Protein AF-A0A920IQV1-F1 (afdb_monomer_lite)

pLDDT: mean 83.11, std 15.48, range [30.44, 98.5]

Foldseek 3Di:
DAEAQEPDPQSVVQCPDPVSQQVSLVLAPQSHGHYPVQVVVVVVCCVDVVVVPPDPDDDYHYNCNVVVVVPVDDQPVVDPPSDPDDDDDDDCPDPVVDDDPDDWPEEFEAQAPVSVVVQVVCVVVVTGYHYDYPDPGNPVVVVALVADAAFADAPLCVVLVADGHLVRQLVVVCVVCPVVDDSVVSSVCSVCRRVVVVVVVVVPDDEHSDEDPDDHRHDDPDYYHDPRPDD

Secondary structure (DSSP, 8-state):
-EE-SB--HHHHHH--SHHHHHHHHHTSTTSSPBPHHHHHHHHHHHTSGGGTT--S---EESTTHHHHTTTTS---TT-TT-SPP-PPPP--S-GGGS--S---SEEEE--SHHHHHHHHHHHHTT--EEEE-SSSS-TTGGGS-------SS-HHHHHTT----HHHHHHHHHHHHTTSS-HHHHHHHHHHHHHHHHHHHHTT----S---SS--SSPPTT---------

Structure (mmCIF, N/CA/C/O backbone):
data_AF-A0A920IQV1-F1
#
_entry.id   AF-A0A920IQV1-F1
#
loop_
_atom_site.group_PDB
_atom_site.id
_atom_site.type_symbol
_atom_site.label_atom_id
_atom_site.label_alt_id
_atom_site.label_comp_id
_atom_site.label_asym_id
_atom_site.label_entity_id
_atom_site.label_seq_id
_atom_site.pdbx_PDB_ins_code
_atom_site.Cartn_x
_atom_site.Cartn_y
_atom_site.Cartn_z
_atom_site.occupancy
_atom_site.B_iso_or_equiv
_atom_site.auth_seq_id
_atom_site.auth_comp_id
_atom_site.auth_asym_id
_atom_site.auth_atom_id
_atom_site.pdbx_PDB_model_num
ATOM 1 N N . MET A 1 1 ? 13.911 7.473 4.306 1.00 83.12 1 MET A N 1
ATOM 2 C CA . MET A 1 1 ? 14.462 6.839 5.529 1.00 83.12 1 MET A CA 1
ATOM 3 C C . MET A 1 1 ? 13.469 5.815 6.030 1.00 83.12 1 MET A C 1
ATOM 5 O O . MET A 1 1 ? 12.294 6.149 6.126 1.00 83.12 1 MET A O 1
ATOM 9 N N . ILE A 1 2 ? 13.922 4.605 6.342 1.00 86.50 2 ILE A N 1
ATOM 10 C CA . ILE A 1 2 ? 13.068 3.466 6.688 1.00 86.50 2 ILE A CA 1
ATOM 11 C C . ILE A 1 2 ? 13.627 2.841 7.977 1.00 86.50 2 ILE A C 1
ATOM 13 O O . ILE A 1 2 ? 14.560 2.035 7.918 1.00 86.50 2 ILE A O 1
ATOM 17 N N . PRO A 1 3 ? 13.150 3.278 9.156 1.00 89.19 3 PRO A N 1
ATOM 18 C CA . PRO A 1 3 ? 13.591 2.719 10.426 1.00 89.19 3 PRO A CA 1
ATOM 19 C C . PRO A 1 3 ? 12.971 1.337 10.673 1.00 89.19 3 PRO A C 1
ATOM 21 O O . PRO A 1 3 ? 11.825 1.083 10.307 1.00 89.19 3 PRO A O 1
ATOM 24 N N . GLY A 1 4 ? 13.729 0.458 11.330 1.00 89.56 4 GLY A N 1
ATOM 25 C CA . GLY A 1 4 ? 13.245 -0.834 11.822 1.00 89.56 4 GLY A CA 1
ATOM 26 C C . GLY A 1 4 ? 12.601 -0.742 13.206 1.00 89.56 4 GLY A C 1
ATOM 27 O O . GLY A 1 4 ? 11.972 0.251 13.563 1.00 89.56 4 GLY A O 1
ATOM 28 N N . ALA A 1 5 ? 12.787 -1.781 14.024 1.00 90.81 5 ALA A N 1
ATOM 29 C CA . ALA A 1 5 ? 12.359 -1.754 15.420 1.00 90.81 5 ALA A CA 1
ATOM 30 C C . ALA A 1 5 ? 13.227 -0.772 16.230 1.00 90.81 5 ALA A C 1
ATOM 32 O O . ALA A 1 5 ? 14.407 -1.037 16.476 1.00 90.81 5 ALA A O 1
ATOM 33 N N . ILE A 1 6 ? 12.630 0.351 16.644 1.00 93.81 6 ILE A N 1
ATOM 34 C CA . ILE A 1 6 ? 13.280 1.417 17.419 1.00 93.81 6 ILE A CA 1
ATOM 35 C C . ILE A 1 6 ? 12.604 1.573 18.782 1.00 93.81 6 ILE A C 1
ATOM 37 O O . ILE A 1 6 ? 11.377 1.615 18.876 1.00 93.81 6 ILE A O 1
ATOM 41 N N . GLU A 1 7 ? 13.414 1.720 19.829 1.00 90.62 7 GLU A N 1
ATOM 42 C CA . GLU A 1 7 ? 13.005 1.925 21.218 1.00 90.62 7 GLU A CA 1
ATOM 43 C C . GLU A 1 7 ? 12.318 3.288 21.391 1.00 90.62 7 GLU A C 1
ATOM 45 O O . GLU A 1 7 ? 12.924 4.300 21.734 1.00 90.62 7 GLU A O 1
ATOM 50 N N . THR A 1 8 ? 11.024 3.315 21.107 1.00 86.75 8 THR A N 1
ATOM 51 C CA . THR A 1 8 ? 10.142 4.468 21.296 1.00 86.75 8 THR A CA 1
ATOM 52 C C . THR A 1 8 ? 9.092 4.140 22.354 1.00 86.75 8 THR A C 1
ATOM 54 O O . THR A 1 8 ? 8.790 2.962 22.551 1.00 86.75 8 THR A O 1
ATOM 57 N N . PRO A 1 9 ? 8.464 5.140 23.000 1.00 82.06 9 PRO A N 1
ATOM 58 C CA . PRO A 1 9 ? 7.371 4.883 23.939 1.00 82.06 9 PRO A CA 1
ATOM 59 C C . PRO A 1 9 ? 6.264 3.999 23.342 1.00 82.06 9 PRO A C 1
ATOM 61 O O . PRO A 1 9 ? 5.782 3.085 24.004 1.00 82.06 9 PRO A O 1
ATOM 64 N N . SER A 1 10 ? 5.922 4.213 22.067 1.00 75.12 10 SER A N 1
ATOM 65 C CA . SER A 1 10 ? 4.940 3.403 21.338 1.00 75.12 10 SER A CA 1
ATOM 66 C C . SER A 1 10 ? 5.409 1.967 21.099 1.00 75.12 10 SER A C 1
ATOM 68 O O . SER A 1 10 ? 4.616 1.040 21.230 1.00 75.12 10 SER A O 1
ATOM 70 N N . PHE A 1 11 ? 6.688 1.766 20.769 1.00 80.88 11 PHE A N 1
ATOM 71 C CA . PHE A 1 11 ? 7.264 0.427 20.628 1.00 80.88 11 PHE A CA 1
ATOM 72 C C . PHE A 1 11 ? 7.245 -0.322 21.963 1.00 80.88 11 PHE A C 1
ATOM 74 O O . PHE A 1 11 ? 6.803 -1.465 22.012 1.00 80.88 11 PHE A O 1
ATOM 81 N N . SER A 1 12 ? 7.640 0.331 23.056 1.00 78.44 12 SER A N 1
ATOM 82 C CA . SER A 1 12 ? 7.608 -0.274 24.390 1.00 78.44 12 SER A CA 1
ATOM 83 C C . SER A 1 12 ? 6.184 -0.604 24.840 1.00 78.44 12 SER A C 1
ATOM 85 O O . SER A 1 12 ? 5.961 -1.659 25.418 1.00 78.44 12 SER A O 1
ATOM 87 N N . ALA A 1 13 ? 5.205 0.253 24.532 1.00 74.06 13 ALA A N 1
ATOM 88 C CA . ALA A 1 13 ? 3.795 -0.026 24.809 1.00 74.06 13 ALA A CA 1
ATOM 89 C C . ALA A 1 13 ? 3.247 -1.208 23.985 1.00 74.06 13 ALA A C 1
ATOM 91 O O . ALA A 1 13 ? 2.354 -1.918 24.440 1.00 74.06 13 ALA A O 1
ATOM 92 N N . ALA A 1 14 ? 3.779 -1.418 22.780 1.00 72.31 14 ALA A N 1
ATOM 93 C CA . ALA A 1 14 ? 3.412 -2.523 21.903 1.00 72.31 14 ALA A CA 1
ATOM 94 C C . ALA A 1 14 ? 4.081 -3.858 22.263 1.00 72.31 14 ALA A C 1
ATOM 96 O O . ALA A 1 14 ? 3.507 -4.921 22.028 1.00 72.31 14 ALA A O 1
ATOM 97 N N . MET A 1 15 ? 5.292 -3.823 22.815 1.00 76.56 15 MET A N 1
ATOM 98 C CA . MET A 1 15 ? 6.009 -5.008 23.280 1.00 76.56 15 MET A CA 1
ATOM 99 C C . MET A 1 15 ? 5.537 -5.364 24.692 1.00 76.56 15 MET A C 1
ATOM 101 O O . MET A 1 15 ? 6.194 -5.063 25.683 1.00 76.56 15 MET A O 1
ATOM 105 N N . MET A 1 16 ? 4.358 -5.986 24.775 1.00 66.00 16 MET A N 1
ATOM 106 C CA . MET A 1 16 ? 3.655 -6.237 26.041 1.00 66.00 16 MET A CA 1
ATOM 107 C C . MET A 1 16 ? 4.333 -7.276 26.948 1.00 66.00 16 MET A C 1
ATOM 109 O O . MET A 1 16 ? 3.990 -7.366 28.126 1.00 66.00 16 MET A O 1
ATOM 113 N N . THR A 1 17 ? 5.269 -8.069 26.416 1.00 79.31 17 THR A N 1
ATOM 114 C CA . THR A 1 17 ? 6.007 -9.089 27.170 1.00 79.31 17 THR A CA 1
ATOM 115 C C . THR A 1 17 ? 7.493 -9.084 26.818 1.00 79.31 17 THR A C 1
ATOM 117 O O . THR A 1 17 ? 7.884 -8.795 25.683 1.00 79.31 17 THR A O 1
ATOM 120 N N . ASP A 1 18 ? 8.323 -9.483 27.784 1.00 82.62 18 ASP A N 1
ATOM 121 C CA . ASP A 1 18 ? 9.762 -9.680 27.570 1.00 82.62 18 ASP A CA 1
ATOM 122 C C . ASP A 1 18 ? 10.037 -10.726 26.477 1.00 82.62 18 ASP A C 1
ATOM 124 O O . ASP A 1 18 ? 10.994 -10.606 25.718 1.00 82.62 18 ASP A O 1
ATOM 128 N N . GLU A 1 19 ? 9.159 -11.722 26.332 1.00 84.25 19 GLU A N 1
ATOM 129 C CA . GLU A 1 19 ? 9.254 -12.744 25.287 1.00 84.25 19 GLU A CA 1
ATOM 130 C C . GLU A 1 19 ? 9.081 -12.157 23.876 1.00 84.25 19 GLU A C 1
ATOM 132 O O . GLU A 1 19 ? 9.862 -12.472 22.977 1.00 84.25 19 GLU A O 1
ATOM 137 N N . MET A 1 20 ? 8.108 -11.261 23.670 1.00 76.69 20 MET A N 1
ATOM 138 C CA . MET A 1 20 ? 7.919 -10.571 22.385 1.00 76.69 20 MET A CA 1
ATOM 139 C C . MET A 1 20 ? 9.115 -9.678 22.047 1.00 76.69 20 MET A C 1
ATOM 141 O O . MET A 1 20 ? 9.548 -9.610 20.890 1.00 76.69 20 MET A O 1
ATOM 145 N N . LEU A 1 21 ? 9.673 -9.021 23.064 1.00 83.44 21 LEU A N 1
ATOM 146 C CA . LEU A 1 21 ? 10.858 -8.190 22.921 1.00 83.44 21 LEU A CA 1
ATOM 147 C C . LEU A 1 21 ? 12.079 -9.028 22.513 1.00 83.44 21 LEU A C 1
ATOM 149 O O . LEU A 1 21 ? 12.765 -8.680 21.549 1.00 83.44 21 LEU A O 1
ATOM 153 N N . GLU A 1 22 ? 12.337 -10.141 23.202 1.00 86.00 22 GLU A N 1
ATOM 154 C CA . GLU A 1 22 ? 13.440 -11.054 22.883 1.00 86.00 22 GLU A CA 1
ATOM 155 C C . GLU A 1 22 ? 13.265 -11.721 21.518 1.00 86.00 22 GLU A C 1
ATOM 157 O O . GLU A 1 22 ? 14.217 -11.797 20.739 1.00 86.00 22 GLU A O 1
ATOM 162 N N . SER A 1 23 ? 12.045 -12.132 21.171 1.00 83.31 23 SER A N 1
ATOM 163 C CA . SER A 1 23 ? 11.736 -12.652 19.839 1.00 83.31 23 SER A CA 1
ATOM 164 C C . SER A 1 23 ? 12.083 -11.625 18.759 1.00 83.31 23 SER A C 1
ATOM 166 O O . SER A 1 23 ? 12.854 -11.922 17.845 1.00 83.31 23 SER A O 1
ATOM 168 N N . THR A 1 24 ? 11.633 -10.376 18.923 1.00 83.75 24 THR A N 1
ATOM 169 C CA . THR A 1 24 ? 11.929 -9.281 17.987 1.00 83.75 24 THR A CA 1
ATOM 170 C C . THR A 1 24 ? 13.434 -9.059 17.837 1.00 83.75 24 THR A C 1
ATOM 172 O O . THR A 1 24 ? 13.926 -9.038 16.704 1.00 83.75 24 THR A O 1
ATOM 175 N N . LYS A 1 25 ? 14.177 -8.966 18.953 1.00 87.81 25 LYS A N 1
ATOM 176 C CA . LYS A 1 25 ? 15.647 -8.839 18.957 1.00 87.81 25 LYS A CA 1
ATOM 177 C C . LYS A 1 25 ? 16.311 -9.977 18.192 1.00 87.81 25 LYS A C 1
ATOM 179 O O . LYS A 1 25 ? 17.184 -9.717 17.369 1.00 87.81 25 LYS A O 1
ATOM 184 N N . ASN A 1 26 ? 15.883 -11.218 18.415 1.00 85.81 26 ASN A N 1
ATOM 185 C CA . ASN A 1 26 ? 16.454 -12.389 17.754 1.00 85.81 26 ASN A CA 1
ATOM 186 C C . ASN A 1 26 ? 16.278 -12.358 16.238 1.00 85.81 26 ASN A C 1
ATOM 188 O O . ASN A 1 26 ? 17.121 -12.893 15.517 1.00 85.81 26 ASN A O 1
ATOM 192 N N . THR A 1 27 ? 15.239 -11.691 15.745 1.00 81.25 27 THR A N 1
ATOM 193 C CA . THR A 1 27 ? 15.026 -11.551 14.307 1.00 81.25 27 THR A CA 1
ATOM 194 C C . THR A 1 27 ? 15.868 -10.445 13.653 1.00 81.25 27 THR A C 1
ATOM 196 O O . THR A 1 27 ? 15.876 -10.346 12.429 1.00 81.25 27 THR A O 1
ATOM 199 N N . ILE A 1 28 ? 16.541 -9.596 14.436 1.00 85.88 28 ILE A N 1
ATOM 200 C CA . ILE A 1 28 ? 17.404 -8.513 13.949 1.00 85.88 28 ILE A CA 1
ATOM 201 C C . ILE A 1 28 ? 18.850 -9.032 13.937 1.00 85.88 28 ILE A C 1
ATOM 203 O O . ILE A 1 28 ? 19.301 -9.555 14.958 1.00 85.88 28 ILE A O 1
ATOM 207 N N . PRO A 1 29 ? 19.624 -8.884 12.849 1.00 86.50 29 PRO A N 1
ATOM 208 C CA . PRO A 1 29 ? 21.014 -9.350 12.808 1.00 86.50 29 PRO A CA 1
ATOM 209 C C . PRO A 1 29 ? 21.908 -8.788 13.913 1.00 86.50 29 PRO A C 1
ATOM 211 O O . PRO A 1 29 ? 22.692 -9.531 14.497 1.00 86.50 29 PRO A O 1
ATOM 214 N N . LEU A 1 30 ? 21.739 -7.513 14.279 1.00 87.50 30 LEU A N 1
ATOM 215 C CA . LEU A 1 30 ? 22.446 -6.905 15.417 1.00 87.50 30 LEU A CA 1
ATOM 216 C C . LEU A 1 30 ? 21.957 -7.376 16.801 1.00 87.50 30 LEU A C 1
ATOM 218 O O . LEU A 1 30 ? 22.485 -6.919 17.815 1.00 87.50 30 LEU A O 1
ATOM 222 N N . LYS A 1 31 ? 20.952 -8.258 16.862 1.00 88.94 31 LYS A N 1
ATOM 223 C CA . LYS A 1 31 ? 20.397 -8.873 18.082 1.00 88.94 31 LYS A CA 1
ATOM 224 C C . LYS A 1 31 ? 19.968 -7.872 19.156 1.00 88.94 31 LYS A C 1
ATOM 226 O O . LYS A 1 31 ? 20.018 -8.152 20.351 1.00 88.94 31 LYS A O 1
ATOM 231 N N . ARG A 1 32 ? 19.534 -6.683 18.733 1.00 92.12 32 ARG A N 1
ATOM 232 C CA . ARG A 1 32 ? 19.059 -5.617 19.619 1.00 92.12 32 ARG A CA 1
ATOM 233 C C . ARG A 1 32 ? 18.053 -4.713 18.922 1.00 92.12 32 ARG A C 1
ATOM 235 O O . ARG A 1 32 ? 18.061 -4.597 17.700 1.00 92.12 32 ARG A O 1
ATOM 242 N N . ILE A 1 33 ? 17.253 -4.020 19.726 1.00 93.12 33 ILE A N 1
ATOM 243 C CA . ILE A 1 33 ? 16.397 -2.924 19.267 1.00 93.12 33 ILE A CA 1
ATOM 244 C C . ILE A 1 33 ? 17.274 -1.693 18.992 1.00 93.12 33 ILE A C 1
ATOM 246 O O . ILE A 1 33 ? 18.259 -1.442 19.703 1.00 93.12 33 ILE A O 1
ATOM 250 N N . GLY A 1 34 ? 16.956 -0.954 17.930 1.00 92.69 34 GLY A N 1
ATOM 251 C CA . GLY A 1 34 ? 17.628 0.302 17.615 1.00 92.69 34 GLY A CA 1
ATOM 252 C C . GLY A 1 34 ? 17.226 1.408 18.590 1.00 92.69 34 GLY A C 1
ATOM 253 O O . GLY A 1 34 ? 16.123 1.409 19.131 1.00 92.69 34 GLY A O 1
ATOM 254 N N . LYS A 1 35 ? 18.107 2.374 18.823 1.00 94.88 35 LYS A N 1
ATOM 255 C CA . LYS A 1 35 ? 17.826 3.531 19.680 1.00 94.88 35 LYS A CA 1
ATOM 256 C C . LYS A 1 35 ? 17.352 4.718 18.837 1.00 94.88 35 LYS A C 1
ATOM 258 O O . LYS A 1 35 ? 17.850 4.891 17.725 1.00 94.88 35 LYS A O 1
ATOM 263 N N . PRO A 1 36 ? 16.493 5.610 19.367 1.00 94.00 36 PRO A N 1
ATOM 264 C CA . PRO A 1 36 ? 16.068 6.819 18.653 1.00 94.00 36 PRO A CA 1
ATOM 265 C C . PRO A 1 36 ? 17.231 7.665 18.124 1.00 94.00 36 PRO A C 1
ATOM 267 O O . PRO A 1 36 ? 17.143 8.237 17.040 1.00 94.00 36 PRO A O 1
ATOM 270 N N . ILE A 1 37 ? 18.350 7.694 18.856 1.00 94.75 37 ILE A N 1
ATOM 271 C CA . ILE A 1 37 ? 19.553 8.429 18.452 1.00 94.75 37 ILE A CA 1
ATOM 272 C C . ILE A 1 37 ? 20.162 7.910 17.140 1.00 94.75 37 ILE A C 1
ATOM 274 O O . ILE A 1 37 ? 20.751 8.686 16.400 1.00 94.75 37 ILE A O 1
ATOM 278 N N . GLU A 1 38 ? 19.996 6.630 16.805 1.00 94.06 38 GLU A N 1
ATOM 279 C CA . GLU A 1 38 ? 20.516 6.060 15.554 1.00 94.06 38 GLU A CA 1
ATOM 280 C C . GLU A 1 38 ? 19.728 6.574 14.342 1.00 94.06 38 GLU A C 1
ATOM 282 O O . GLU A 1 38 ? 20.315 6.881 13.307 1.00 94.06 38 GLU A O 1
ATOM 287 N N . VAL A 1 39 ? 18.416 6.775 14.501 1.00 94.50 39 VAL A N 1
ATOM 288 C CA . VAL A 1 39 ? 17.583 7.443 13.490 1.00 94.50 39 VAL A CA 1
ATOM 289 C C . VAL A 1 39 ? 17.916 8.932 13.422 1.00 94.50 39 VAL A C 1
ATOM 291 O O . VAL A 1 39 ? 18.091 9.472 12.333 1.00 94.50 39 VAL A O 1
ATOM 294 N N . ALA A 1 40 ? 18.058 9.596 14.572 1.00 92.94 40 ALA A N 1
ATOM 295 C CA . ALA A 1 40 ? 18.398 11.016 14.627 1.00 92.94 40 ALA A CA 1
ATOM 296 C C . ALA A 1 40 ? 19.754 11.314 13.966 1.00 92.94 40 ALA A C 1
ATOM 298 O O . ALA A 1 40 ? 19.870 12.284 13.225 1.00 92.94 40 ALA A O 1
ATOM 299 N N . ASN A 1 41 ? 20.759 10.459 14.163 1.00 94.69 41 ASN A N 1
ATOM 300 C CA . ASN A 1 41 ? 22.062 10.601 13.514 1.00 94.69 41 ASN A CA 1
ATOM 301 C C . ASN A 1 41 ? 21.961 10.494 11.987 1.00 94.69 41 ASN A C 1
ATOM 303 O O . ASN A 1 41 ? 22.618 11.252 11.278 1.00 94.69 41 ASN A O 1
ATOM 307 N N . ALA A 1 42 ? 21.113 9.599 11.475 1.00 92.56 42 ALA A N 1
ATOM 308 C CA . ALA A 1 42 ? 20.863 9.494 10.041 1.00 92.56 42 ALA A CA 1
ATOM 309 C C . ALA A 1 42 ? 20.151 10.740 9.487 1.00 92.56 42 ALA A C 1
ATOM 311 O O . ALA A 1 42 ? 20.535 11.240 8.431 1.00 92.56 42 ALA A O 1
ATOM 312 N N . VAL A 1 43 ? 19.182 11.302 10.225 1.00 93.50 43 VAL A N 1
ATOM 313 C CA . VAL A 1 43 ? 18.585 12.607 9.878 1.00 93.50 43 VAL A CA 1
ATOM 314 C C . VAL A 1 43 ? 19.660 13.693 9.849 1.00 93.50 43 VAL A C 1
ATOM 316 O O . VAL A 1 43 ? 19.743 14.437 8.880 1.00 93.50 43 VAL A O 1
ATOM 319 N N . MET A 1 44 ? 20.508 13.769 10.877 1.00 94.00 44 MET A N 1
ATOM 320 C CA . MET A 1 44 ? 21.581 14.766 10.954 1.00 94.00 44 MET A CA 1
ATOM 321 C C . MET A 1 44 ? 22.558 14.661 9.783 1.00 94.00 44 MET A C 1
ATOM 323 O O . MET A 1 44 ? 22.982 15.685 9.256 1.00 94.00 44 MET A O 1
ATOM 327 N N . PHE A 1 45 ? 22.882 13.444 9.344 1.00 92.88 45 PHE A N 1
ATOM 328 C CA . PHE A 1 45 ? 23.675 13.226 8.138 1.00 92.88 45 PHE A CA 1
ATOM 329 C C . PHE A 1 45 ? 22.969 13.767 6.888 1.00 92.88 45 PHE A C 1
ATOM 331 O O . PHE A 1 45 ? 23.582 14.518 6.131 1.00 92.88 45 PHE A O 1
ATOM 338 N N . LEU A 1 46 ? 21.684 13.451 6.701 1.00 90.88 46 LEU A N 1
ATOM 339 C CA . LEU A 1 46 ? 20.907 13.925 5.548 1.00 90.88 46 LEU A CA 1
ATOM 340 C C . LEU A 1 46 ? 20.703 15.446 5.533 1.00 90.88 46 LEU A C 1
ATOM 342 O O . LEU A 1 46 ? 20.537 16.025 4.465 1.00 90.88 46 LEU A O 1
ATOM 346 N N . LEU A 1 47 ? 20.728 16.095 6.697 1.00 89.69 47 LEU A N 1
ATOM 347 C CA . LEU A 1 47 ? 20.679 17.555 6.816 1.00 89.69 47 LEU A CA 1
ATOM 348 C C . LEU A 1 47 ? 22.044 18.228 6.620 1.00 89.69 47 LEU A C 1
ATOM 350 O O . LEU A 1 47 ? 22.108 19.453 6.549 1.00 89.69 47 LEU A O 1
ATOM 354 N N . SER A 1 48 ? 23.132 17.460 6.580 1.00 95.50 48 SER A N 1
ATOM 355 C CA . SER A 1 48 ? 24.479 17.999 6.404 1.00 95.50 48 SER A CA 1
ATOM 356 C C . SER A 1 48 ? 24.842 18.165 4.927 1.00 95.50 48 SER A C 1
ATOM 358 O O . SER A 1 48 ? 24.321 17.462 4.060 1.00 95.50 48 SER A O 1
ATOM 360 N N . ASP A 1 49 ? 25.835 19.011 4.647 1.00 94.06 49 ASP A N 1
ATOM 361 C CA . ASP A 1 49 ? 26.371 19.210 3.291 1.00 94.06 49 ASP A CA 1
ATOM 362 C C . ASP A 1 49 ? 26.946 17.920 2.668 1.00 94.06 49 ASP A C 1
ATOM 364 O O . ASP A 1 49 ? 27.085 17.821 1.445 1.00 94.06 49 ASP A O 1
ATOM 368 N N . LEU A 1 50 ? 27.238 16.899 3.488 1.00 93.69 50 LEU A N 1
ATOM 369 C CA . LEU A 1 50 ? 27.701 15.585 3.028 1.00 93.69 50 LEU A CA 1
ATOM 370 C C . LEU A 1 50 ? 26.636 14.834 2.216 1.00 93.69 50 LEU A C 1
ATOM 372 O O . LEU A 1 50 ? 26.984 13.971 1.414 1.00 93.69 50 LEU A O 1
ATOM 376 N N . ALA A 1 51 ? 25.357 15.164 2.402 1.00 92.88 51 ALA A N 1
ATOM 377 C CA . ALA A 1 51 ? 24.242 14.572 1.670 1.00 92.88 51 ALA A CA 1
ATOM 378 C C . ALA A 1 51 ? 23.779 15.431 0.478 1.00 92.88 51 ALA A C 1
ATOM 380 O O . ALA A 1 51 ? 22.743 15.139 -0.113 1.00 92.88 51 ALA A O 1
ATOM 381 N N . SER A 1 52 ? 24.543 16.461 0.089 1.00 93.06 52 SER A N 1
ATOM 382 C CA . SER A 1 52 ? 24.160 17.449 -0.940 1.00 93.06 52 SER A CA 1
ATOM 383 C C . SER A 1 52 ? 23.801 16.873 -2.317 1.00 93.06 52 SER A C 1
ATOM 385 O O . SER A 1 52 ? 23.115 17.541 -3.087 1.00 93.06 52 SER A O 1
ATOM 387 N N . TYR A 1 53 ? 24.224 15.644 -2.627 1.00 84.88 53 TYR A N 1
ATOM 388 C CA . TYR A 1 53 ? 23.893 14.950 -3.878 1.00 84.88 53 TYR A CA 1
ATOM 389 C C . TYR A 1 53 ? 23.012 13.703 -3.686 1.00 84.88 53 TYR A C 1
ATOM 391 O O . TYR A 1 53 ? 22.750 12.966 -4.634 1.00 84.88 53 TYR A O 1
ATOM 399 N N . ILE A 1 54 ? 22.541 13.444 -2.464 1.00 79.50 54 ILE A N 1
ATOM 400 C CA . ILE A 1 54 ? 21.668 12.307 -2.163 1.00 79.50 54 ILE A CA 1
ATOM 401 C C . ILE A 1 54 ? 20.219 12.748 -2.369 1.00 79.50 54 ILE A C 1
ATOM 403 O O . ILE A 1 54 ? 19.656 13.488 -1.565 1.00 79.50 54 ILE A O 1
ATOM 407 N N . THR A 1 55 ? 19.595 12.266 -3.441 1.00 76.81 55 THR A N 1
ATOM 408 C CA . THR A 1 55 ? 18.173 12.492 -3.732 1.00 76.81 55 THR A CA 1
ATOM 409 C C . THR A 1 55 ? 17.510 11.176 -4.128 1.00 76.81 55 THR A C 1
ATOM 411 O O . THR A 1 55 ? 18.114 10.355 -4.810 1.00 76.81 55 THR A O 1
ATOM 414 N N . GLY A 1 56 ? 16.288 10.938 -3.641 1.00 71.56 56 GLY A N 1
ATOM 415 C CA . GLY A 1 56 ? 15.519 9.729 -3.972 1.00 71.56 56 GLY A CA 1
ATOM 416 C C . GLY A 1 56 ? 16.048 8.410 -3.388 1.00 71.56 56 GLY A C 1
ATOM 417 O O . GLY A 1 56 ? 15.628 7.352 -3.838 1.00 71.56 56 GLY A O 1
ATOM 418 N N . ALA A 1 57 ? 16.955 8.445 -2.406 1.00 80.75 57 ALA A N 1
ATOM 419 C CA . ALA A 1 57 ? 17.532 7.238 -1.817 1.00 80.75 57 ALA A CA 1
ATOM 420 C C . ALA A 1 57 ? 16.750 6.725 -0.591 1.00 80.75 57 ALA A C 1
ATOM 422 O O . ALA A 1 57 ? 16.445 7.476 0.344 1.00 80.75 57 ALA A O 1
ATOM 423 N N . ASP A 1 58 ? 16.530 5.410 -0.545 1.00 83.44 58 ASP A N 1
ATOM 424 C CA . ASP A 1 58 ? 16.013 4.710 0.629 1.00 83.44 58 ASP A CA 1
ATOM 425 C C . ASP A 1 58 ? 17.131 4.405 1.631 1.00 83.44 58 ASP A C 1
ATOM 427 O O . ASP A 1 58 ? 17.936 3.493 1.456 1.00 83.44 58 ASP A O 1
ATOM 431 N N . LEU A 1 59 ? 17.171 5.170 2.725 1.00 88.12 59 LEU A N 1
ATOM 432 C CA . LEU A 1 59 ? 18.108 4.932 3.825 1.00 88.12 59 LEU A CA 1
ATOM 433 C C . LEU A 1 59 ? 17.497 3.998 4.880 1.00 88.12 59 LEU A C 1
ATOM 435 O O . LEU A 1 59 ? 16.648 4.433 5.667 1.00 88.12 59 LEU A O 1
ATOM 439 N N . ILE A 1 60 ? 17.929 2.735 4.889 1.00 89.62 60 ILE A N 1
ATOM 440 C CA . ILE A 1 60 ? 17.486 1.697 5.833 1.00 89.62 60 ILE A CA 1
ATOM 441 C C . ILE A 1 60 ? 18.224 1.824 7.174 1.00 89.62 60 ILE A C 1
ATOM 443 O O . ILE A 1 60 ? 19.452 1.889 7.208 1.00 89.62 60 ILE A O 1
ATOM 447 N N . ILE A 1 61 ? 17.480 1.831 8.285 1.00 92.81 61 ILE A N 1
ATOM 448 C CA . ILE A 1 61 ? 18.020 1.983 9.649 1.00 92.81 61 ILE A CA 1
ATOM 449 C C . ILE A 1 61 ? 17.353 0.955 10.573 1.00 92.81 61 ILE A C 1
ATOM 451 O O . ILE A 1 61 ? 16.498 1.284 11.394 1.00 92.81 61 ILE A O 1
ATOM 455 N N . ASP A 1 62 ? 17.694 -0.320 10.411 1.00 91.12 62 ASP A N 1
ATOM 456 C CA . ASP A 1 62 ? 16.943 -1.423 11.032 1.00 91.12 62 ASP A CA 1
ATOM 457 C C . ASP A 1 62 ? 17.811 -2.535 11.642 1.00 91.12 62 ASP A C 1
ATOM 459 O O . ASP A 1 62 ? 17.321 -3.623 11.944 1.00 91.12 62 ASP A O 1
ATOM 463 N N . GLY A 1 63 ? 19.109 -2.279 11.811 1.00 88.81 63 GLY A N 1
ATOM 464 C CA . GLY A 1 63 ? 20.046 -3.261 12.354 1.00 88.81 63 GLY A CA 1
ATOM 465 C C . GLY A 1 63 ? 20.297 -4.459 11.436 1.00 88.81 63 GLY A C 1
ATOM 466 O O . GLY A 1 63 ? 20.630 -5.538 11.927 1.00 88.81 63 GLY A O 1
ATOM 467 N N . GLY A 1 64 ? 20.131 -4.275 10.122 1.00 84.50 64 GLY A N 1
ATOM 468 C CA . GLY A 1 64 ? 20.377 -5.290 9.100 1.00 84.50 64 GLY A CA 1
ATOM 469 C C . GLY A 1 64 ? 19.154 -6.145 8.790 1.00 84.50 64 GLY A C 1
ATOM 470 O O . GLY A 1 64 ? 19.264 -7.101 8.029 1.00 84.50 64 GLY A O 1
ATOM 471 N N . LYS A 1 65 ? 17.988 -5.821 9.353 1.00 81.31 65 LYS A N 1
ATOM 472 C CA . LYS A 1 65 ? 16.776 -6.620 9.186 1.00 81.31 65 LYS A CA 1
ATOM 473 C C . LYS A 1 65 ? 16.406 -6.755 7.707 1.00 81.31 65 LYS A C 1
ATOM 475 O O . LYS A 1 65 ? 16.240 -7.867 7.234 1.00 81.31 65 LYS A O 1
ATOM 480 N N . THR A 1 66 ? 16.357 -5.663 6.953 1.00 77.06 66 THR A N 1
ATOM 481 C CA . THR A 1 66 ? 16.049 -5.668 5.511 1.00 77.06 66 THR A CA 1
ATOM 482 C C . THR A 1 66 ? 17.105 -6.414 4.697 1.00 77.06 66 THR A C 1
ATOM 484 O O . THR A 1 66 ? 16.770 -7.046 3.702 1.00 77.06 66 THR A O 1
ATOM 487 N N . ALA A 1 67 ? 18.370 -6.384 5.120 1.00 71.25 67 ALA A N 1
ATOM 488 C CA . ALA A 1 67 ? 19.448 -7.127 4.471 1.00 71.25 67 ALA A CA 1
ATOM 489 C C . ALA A 1 67 ? 19.317 -8.646 4.683 1.00 71.25 67 ALA A C 1
ATOM 491 O O . ALA A 1 67 ? 19.408 -9.402 3.723 1.00 71.25 67 ALA A O 1
ATOM 492 N N . ASP A 1 68 ? 19.030 -9.079 5.912 1.00 67.81 68 ASP A N 1
ATOM 493 C CA . ASP A 1 68 ? 18.751 -10.482 6.261 1.00 67.81 68 ASP A CA 1
ATOM 494 C C . ASP A 1 68 ? 17.524 -11.018 5.513 1.00 67.81 68 ASP A C 1
ATOM 496 O O . ASP A 1 68 ? 17.482 -12.151 5.050 1.00 67.81 68 ASP A O 1
ATOM 500 N N . LEU A 1 69 ? 16.539 -10.148 5.297 1.00 53.50 69 LEU A N 1
ATOM 501 C CA . LEU A 1 69 ? 15.335 -10.454 4.534 1.00 53.50 69 LEU A CA 1
ATOM 502 C C . LEU A 1 69 ? 15.569 -10.620 3.020 1.00 53.50 69 LEU A C 1
ATOM 504 O O . LEU A 1 69 ? 14.653 -11.087 2.343 1.00 53.50 69 LEU A O 1
ATOM 508 N N . ASN A 1 70 ? 16.747 -10.235 2.518 1.00 47.97 70 ASN A N 1
ATOM 509 C CA . ASN A 1 70 ? 17.200 -10.403 1.134 1.00 47.97 70 ASN A CA 1
ATOM 510 C C . ASN A 1 70 ? 18.286 -11.489 1.006 1.00 47.97 70 ASN A C 1
ATOM 512 O O . ASN A 1 70 ? 18.862 -11.655 -0.070 1.00 47.97 70 ASN A O 1
ATOM 516 N N . ALA A 1 71 ? 18.583 -12.229 2.079 1.00 46.06 71 ALA A N 1
ATOM 517 C CA . ALA A 1 71 ? 19.629 -13.245 2.106 1.00 46.06 71 ALA A CA 1
ATOM 518 C C . ALA A 1 71 ? 19.211 -14.552 1.395 1.00 46.06 71 ALA A C 1
ATOM 520 O O . ALA A 1 71 ? 19.268 -15.635 1.965 1.00 46.06 71 ALA A O 1
ATOM 521 N N . GLU A 1 72 ? 18.828 -14.455 0.122 1.00 46.47 72 GLU A N 1
ATOM 522 C CA . GLU A 1 72 ? 19.312 -15.416 -0.882 1.00 46.47 72 GLU A CA 1
ATOM 523 C C . GLU A 1 72 ? 20.576 -14.886 -1.588 1.00 46.47 72 GLU A C 1
ATOM 525 O O . GLU A 1 72 ? 21.264 -15.630 -2.282 1.00 46.47 72 GLU A O 1
ATOM 530 N N . THR A 1 73 ? 20.949 -13.618 -1.365 1.00 49.56 73 THR A N 1
ATOM 531 C CA . THR A 1 73 ? 22.238 -13.053 -1.783 1.00 49.56 73 THR A CA 1
ATOM 532 C C . THR A 1 73 ? 23.119 -12.773 -0.563 1.00 49.56 73 THR A C 1
ATOM 534 O O . THR A 1 73 ? 22.838 -11.885 0.239 1.00 49.56 73 THR A O 1
ATOM 537 N N . GLU A 1 74 ? 24.209 -13.532 -0.408 1.00 47.62 74 GLU A N 1
ATOM 538 C CA . GLU A 1 74 ? 25.266 -13.220 0.563 1.00 47.62 74 GLU A CA 1
ATOM 539 C C . GLU A 1 74 ? 25.826 -11.813 0.294 1.00 47.62 74 GLU A C 1
ATOM 541 O O . GLU A 1 74 ? 26.402 -11.548 -0.764 1.00 47.62 74 GLU A O 1
ATOM 546 N N . LEU A 1 75 ? 25.698 -10.905 1.264 1.00 47.66 75 LEU A N 1
ATOM 547 C CA . LEU A 1 75 ? 26.345 -9.596 1.203 1.00 47.66 75 LEU A CA 1
ATOM 548 C C . LEU A 1 75 ? 27.864 -9.760 1.344 1.00 47.66 75 LEU A C 1
ATOM 550 O O . LEU A 1 75 ? 28.385 -10.009 2.432 1.00 47.66 75 LEU A O 1
ATOM 554 N N . LYS A 1 76 ? 28.597 -9.580 0.243 1.00 57.28 76 LYS A N 1
ATOM 555 C CA . LYS A 1 76 ? 30.066 -9.557 0.233 1.00 57.28 76 LYS A CA 1
ATOM 556 C C . LYS A 1 76 ? 30.570 -8.166 0.609 1.00 57.28 76 LYS A C 1
ATOM 558 O O . LYS A 1 76 ? 30.971 -7.383 -0.238 1.00 57.28 76 LYS A O 1
ATOM 563 N N . VAL A 1 77 ? 30.570 -7.866 1.905 1.00 50.91 77 VAL A N 1
ATOM 564 C CA . VAL A 1 77 ? 30.923 -6.539 2.463 1.00 50.91 77 VAL A CA 1
ATOM 565 C C . VAL A 1 77 ? 32.377 -6.110 2.166 1.00 50.91 77 VAL A C 1
ATOM 567 O O . VAL A 1 77 ? 32.717 -4.942 2.303 1.00 50.91 77 VAL A O 1
ATOM 570 N N . ASN A 1 78 ? 33.230 -7.041 1.725 1.00 66.62 78 ASN A N 1
ATOM 571 C CA . ASN A 1 78 ? 34.610 -6.772 1.300 1.00 66.62 78 ASN A CA 1
ATOM 572 C C . ASN A 1 78 ? 34.757 -6.562 -0.220 1.00 66.62 78 ASN A C 1
ATOM 574 O O . ASN A 1 78 ? 35.880 -6.449 -0.705 1.00 66.62 78 ASN A O 1
ATOM 578 N N . ASP A 1 79 ? 33.658 -6.566 -0.974 1.00 66.44 79 ASP A N 1
ATOM 579 C CA . ASP A 1 79 ? 33.659 -6.272 -2.404 1.00 66.44 79 ASP A CA 1
ATOM 580 C C . ASP A 1 79 ? 33.636 -4.751 -2.614 1.00 66.44 79 ASP A C 1
ATOM 582 O O . ASP A 1 79 ? 32.740 -4.065 -2.123 1.00 66.44 79 ASP A O 1
ATOM 586 N N . GLU A 1 80 ? 34.608 -4.204 -3.347 1.00 61.03 80 GLU A N 1
ATOM 587 C CA . GLU A 1 80 ? 34.662 -2.772 -3.680 1.00 61.03 80 GLU A CA 1
ATOM 588 C C . GLU A 1 80 ? 33.448 -2.301 -4.506 1.00 61.03 80 GLU A C 1
ATOM 590 O O . GLU A 1 80 ? 33.249 -1.096 -4.649 1.00 61.03 80 GLU A O 1
ATOM 595 N N . GLN A 1 81 ? 32.623 -3.219 -5.023 1.00 56.97 81 GLN A N 1
ATOM 596 C CA . GLN A 1 81 ? 31.381 -2.946 -5.754 1.00 56.97 81 GLN A CA 1
ATOM 597 C C . GLN A 1 81 ? 30.107 -3.280 -4.961 1.00 56.97 81 GLN A C 1
ATOM 599 O O . GLN A 1 81 ? 29.037 -3.429 -5.549 1.00 56.97 81 GLN A O 1
ATOM 604 N N . TRP A 1 82 ? 30.171 -3.385 -3.628 1.00 57.16 82 TRP A N 1
ATOM 605 C CA . TRP A 1 82 ? 28.978 -3.665 -2.809 1.00 57.16 82 TRP A CA 1
ATOM 606 C C . TRP A 1 82 ? 27.872 -2.596 -2.940 1.00 57.16 82 TRP A C 1
ATOM 608 O O . TRP A 1 82 ? 26.715 -2.855 -2.606 1.00 57.16 82 TRP A O 1
ATOM 618 N N . PHE A 1 83 ? 28.212 -1.404 -3.437 1.00 51.38 83 PHE A N 1
ATOM 619 C CA . PHE A 1 83 ? 27.262 -0.382 -3.859 1.00 51.38 83 PHE A CA 1
ATOM 620 C C . PHE A 1 83 ? 26.947 -0.533 -5.354 1.00 51.38 83 PHE A C 1
ATOM 622 O O . PHE A 1 83 ? 27.838 -0.495 -6.203 1.00 51.38 83 PHE A O 1
ATOM 629 N N . SER A 1 84 ? 25.663 -0.643 -5.702 1.00 54.38 84 SER A N 1
ATOM 630 C CA . SER A 1 84 ? 25.236 -0.541 -7.099 1.00 54.38 84 SER A CA 1
ATOM 631 C C . SER A 1 84 ? 25.526 0.873 -7.602 1.00 54.38 84 SER A C 1
ATOM 633 O O . SER A 1 84 ? 25.034 1.850 -7.034 1.00 54.38 84 SER A O 1
ATOM 635 N N . LYS A 1 85 ? 26.330 1.006 -8.662 1.00 64.12 85 LYS A N 1
ATOM 636 C CA . LYS A 1 85 ? 26.437 2.277 -9.385 1.00 64.12 85 LYS A CA 1
ATOM 637 C C . LYS A 1 85 ? 25.066 2.580 -9.986 1.00 64.12 85 LYS A C 1
ATOM 639 O O . LYS A 1 85 ? 24.554 1.784 -10.763 1.00 64.12 85 LYS A O 1
ATOM 644 N N . ILE A 1 86 ? 24.469 3.702 -9.595 1.00 67.88 86 ILE A N 1
ATOM 645 C CA . ILE A 1 86 ? 23.255 4.202 -10.238 1.00 67.88 86 ILE A CA 1
ATOM 646 C C . ILE A 1 86 ? 23.708 4.870 -11.533 1.00 67.88 86 ILE A C 1
ATOM 648 O O . ILE A 1 86 ? 24.349 5.921 -11.501 1.00 67.88 86 ILE A O 1
ATOM 652 N N . GLU A 1 87 ? 23.441 4.221 -12.658 1.00 78.00 87 GLU A N 1
ATOM 653 C CA . GLU A 1 87 ? 23.658 4.811 -13.975 1.00 78.00 87 GLU A CA 1
ATOM 654 C C . GLU A 1 87 ? 22.539 5.814 -14.279 1.00 78.00 87 GLU A C 1
ATOM 656 O O . GLU A 1 87 ? 21.415 5.688 -13.786 1.00 78.00 87 GLU A O 1
ATOM 661 N N . SER A 1 88 ? 22.851 6.846 -15.064 1.00 79.88 88 SER A N 1
ATOM 662 C CA . SER A 1 88 ? 21.817 7.750 -15.571 1.00 79.88 88 SER A CA 1
ATOM 663 C C . SER A 1 88 ? 20.822 6.954 -16.421 1.00 79.88 88 SER A C 1
ATOM 665 O O . SER A 1 88 ? 21.260 6.083 -17.173 1.00 79.88 88 SER A O 1
ATOM 667 N N . PRO A 1 89 ? 19.512 7.254 -16.353 1.00 79.94 89 PRO A N 1
ATOM 668 C CA . PRO A 1 89 ? 18.541 6.573 -17.195 1.00 79.94 89 PRO A CA 1
ATOM 669 C C . PRO A 1 89 ? 18.871 6.814 -18.668 1.00 79.94 89 PRO A C 1
ATOM 671 O O . PRO A 1 89 ? 19.227 7.930 -19.063 1.00 79.94 89 PRO A O 1
ATOM 674 N N . GLU A 1 90 ? 18.731 5.774 -19.481 1.00 82.69 90 GLU A N 1
ATOM 675 C CA . GLU A 1 90 ? 18.846 5.907 -20.925 1.00 82.69 90 GLU A CA 1
ATOM 676 C C . GLU A 1 90 ? 17.666 6.733 -21.453 1.00 82.69 90 GLU A C 1
ATOM 678 O O . GLU A 1 90 ? 16.499 6.414 -21.223 1.00 82.69 90 GLU A O 1
ATOM 683 N N . ILE A 1 91 ? 17.967 7.847 -22.126 1.00 87.12 91 ILE A N 1
ATOM 684 C CA . ILE A 1 91 ? 16.941 8.702 -22.725 1.00 87.12 91 ILE A CA 1
ATOM 685 C C . ILE A 1 91 ? 16.659 8.183 -24.130 1.00 87.12 91 ILE A C 1
ATOM 687 O O . ILE A 1 91 ? 17.382 8.483 -25.082 1.00 87.12 91 ILE A O 1
ATOM 691 N N . VAL A 1 92 ? 15.572 7.432 -24.255 1.00 85.62 92 VAL A N 1
ATOM 692 C CA . VAL A 1 92 ? 15.094 6.913 -25.536 1.00 85.62 92 VAL A CA 1
ATOM 693 C C . VAL A 1 92 ? 14.336 8.018 -26.270 1.00 85.62 92 VAL A C 1
ATOM 695 O O . VAL A 1 92 ? 13.234 8.397 -25.879 1.00 85.62 92 VAL A O 1
ATOM 698 N N . SER A 1 93 ? 14.943 8.572 -27.322 1.00 89.75 93 SER A N 1
ATOM 699 C CA . SER A 1 93 ? 14.321 9.628 -28.145 1.00 89.75 93 SER A CA 1
ATOM 700 C C . SER A 1 93 ? 13.484 9.085 -29.306 1.00 89.75 93 SER A C 1
ATOM 702 O O . SER A 1 93 ? 12.584 9.774 -29.783 1.00 89.75 93 SER A O 1
ATOM 704 N N . ASP A 1 94 ? 13.753 7.847 -29.724 1.00 91.06 94 ASP A N 1
ATOM 705 C CA . ASP A 1 94 ? 13.008 7.118 -30.745 1.00 91.06 94 ASP A CA 1
ATOM 706 C C . ASP A 1 94 ? 12.808 5.672 -30.284 1.00 91.06 94 ASP A C 1
ATOM 708 O O . ASP A 1 94 ? 13.749 4.880 -30.243 1.00 91.06 94 ASP A O 1
ATOM 712 N N . VAL A 1 95 ? 11.570 5.325 -29.939 1.00 86.88 95 VAL A N 1
ATOM 713 C CA . VAL A 1 95 ? 11.213 3.991 -29.432 1.00 86.88 95 VAL A CA 1
ATOM 714 C C . VAL A 1 95 ? 11.401 2.885 -30.469 1.00 86.88 95 VAL A C 1
ATOM 716 O O . VAL A 1 95 ? 11.530 1.727 -30.086 1.00 86.88 95 VAL A O 1
ATOM 719 N N . THR A 1 96 ? 11.448 3.228 -31.762 1.00 91.19 96 THR A N 1
ATOM 720 C CA . THR A 1 96 ? 11.658 2.264 -32.855 1.00 91.19 96 THR A CA 1
ATOM 721 C C . THR A 1 96 ? 13.128 1.905 -33.059 1.00 91.19 96 THR A C 1
ATOM 723 O O . THR A 1 96 ? 13.437 0.950 -33.767 1.00 91.19 96 THR A O 1
ATOM 726 N N . SER A 1 97 ? 14.037 2.658 -32.432 1.00 90.44 97 SER A N 1
ATOM 727 C CA . SER A 1 97 ? 15.480 2.410 -32.485 1.00 90.44 97 SER A CA 1
ATOM 728 C C . SER A 1 97 ? 15.964 1.368 -31.470 1.00 90.44 97 SER A C 1
ATOM 730 O O . SER A 1 97 ? 17.137 0.998 -31.501 1.00 90.44 97 SER A O 1
ATOM 732 N N . ILE A 1 98 ? 15.072 0.891 -30.596 1.00 90.75 98 ILE A N 1
ATOM 733 C CA . ILE A 1 98 ? 15.354 -0.113 -29.569 1.00 90.75 98 ILE A CA 1
ATOM 734 C C . ILE A 1 98 ? 14.684 -1.433 -29.943 1.00 90.75 98 ILE A C 1
ATOM 736 O O . ILE A 1 98 ? 13.507 -1.466 -30.301 1.00 90.75 98 ILE A O 1
ATOM 740 N N . GLU A 1 99 ? 15.437 -2.524 -29.834 1.00 92.00 99 GLU A N 1
ATOM 741 C CA . GLU A 1 99 ? 14.882 -3.876 -29.850 1.00 92.00 99 GLU A CA 1
ATOM 742 C C . GLU A 1 99 ? 14.359 -4.199 -28.445 1.00 92.00 99 GLU A C 1
ATOM 744 O O . GLU A 1 99 ? 15.142 -4.412 -27.523 1.00 92.00 99 GLU A O 1
ATOM 749 N N . TRP A 1 100 ? 13.038 -4.164 -28.268 1.00 91.56 100 TRP A N 1
ATOM 750 C CA . TRP A 1 100 ? 12.388 -4.470 -26.993 1.00 91.56 100 TRP A CA 1
ATOM 751 C C . TRP A 1 100 ? 12.248 -5.983 -26.805 1.00 91.56 100 TRP A C 1
ATOM 753 O O . TRP A 1 100 ? 11.774 -6.675 -27.706 1.00 91.56 100 TRP A O 1
ATOM 763 N N . ASP A 1 101 ? 12.632 -6.487 -25.631 1.00 93.94 101 ASP A N 1
ATOM 764 C CA . ASP A 1 101 ? 12.506 -7.910 -25.292 1.00 93.94 101 ASP A CA 1
ATOM 765 C C . ASP A 1 101 ? 11.050 -8.346 -25.058 1.00 93.94 101 ASP A C 1
ATOM 767 O O . ASP A 1 101 ? 10.704 -9.498 -25.320 1.00 93.94 101 ASP A O 1
ATOM 771 N N . ASP A 1 102 ? 10.209 -7.443 -24.545 1.00 95.44 102 ASP A N 1
ATOM 772 C CA . ASP A 1 102 ? 8.799 -7.699 -24.237 1.00 95.44 102 ASP A CA 1
ATOM 773 C C . ASP A 1 102 ? 7.990 -6.387 -24.207 1.00 95.44 102 ASP A C 1
ATOM 775 O O . ASP A 1 102 ? 8.560 -5.296 -24.084 1.00 95.44 102 ASP A O 1
ATOM 779 N N . GLU A 1 103 ? 6.663 -6.485 -24.296 1.00 94.62 103 GLU A N 1
ATOM 780 C CA . GLU A 1 103 ? 5.746 -5.340 -24.300 1.00 94.62 103 GLU A CA 1
ATOM 781 C C . GLU A 1 103 ? 4.422 -5.637 -23.578 1.00 94.62 103 GLU A C 1
ATOM 783 O O . GLU A 1 103 ? 3.898 -6.749 -23.610 1.00 94.62 103 GLU A O 1
ATOM 788 N N . ALA A 1 104 ? 3.863 -4.620 -22.917 1.00 97.19 104 ALA A N 1
ATOM 789 C CA . ALA A 1 104 ? 2.556 -4.689 -22.268 1.00 97.19 104 ALA A CA 1
ATOM 790 C C . ALA A 1 104 ? 1.901 -3.307 -22.185 1.00 97.19 104 ALA A C 1
ATOM 792 O O . ALA A 1 104 ? 2.583 -2.280 -22.217 1.00 97.19 104 ALA A O 1
ATOM 793 N N . ASP A 1 105 ? 0.580 -3.285 -22.003 1.00 97.69 105 ASP A N 1
ATOM 794 C CA . ASP A 1 105 ? -0.192 -2.052 -21.796 1.00 97.69 105 ASP A CA 1
ATOM 795 C C . ASP A 1 105 ? 0.167 -1.373 -20.461 1.00 97.69 105 ASP A C 1
ATOM 797 O O . ASP A 1 105 ? 0.122 -0.146 -20.344 1.00 97.69 105 ASP A O 1
ATOM 801 N N . LEU A 1 106 ? 0.541 -2.167 -19.449 1.00 97.31 106 LEU A N 1
ATOM 802 C CA . LEU A 1 106 ? 1.030 -1.691 -18.158 1.00 97.31 106 LEU A CA 1
ATOM 803 C C . LEU A 1 106 ? 2.252 -2.494 -17.695 1.00 97.31 106 LEU A C 1
ATOM 805 O O . LEU A 1 106 ? 2.200 -3.716 -17.564 1.00 97.31 106 LEU A O 1
ATOM 809 N N . VAL A 1 107 ? 3.327 -1.785 -17.344 1.00 96.62 107 VAL A N 1
ATOM 810 C CA . VAL A 1 107 ? 4.486 -2.360 -16.648 1.00 96.62 107 VAL A CA 1
ATOM 811 C C . VAL A 1 107 ? 4.473 -1.916 -15.185 1.00 96.62 107 VAL A C 1
ATOM 813 O O . VAL A 1 107 ? 4.582 -0.727 -14.885 1.00 96.62 107 VAL A O 1
ATOM 816 N N . VAL A 1 108 ? 4.345 -2.869 -14.262 1.00 95.62 108 VAL A N 1
ATOM 817 C CA . VAL A 1 108 ? 4.345 -2.633 -12.812 1.00 95.62 108 VAL A CA 1
AT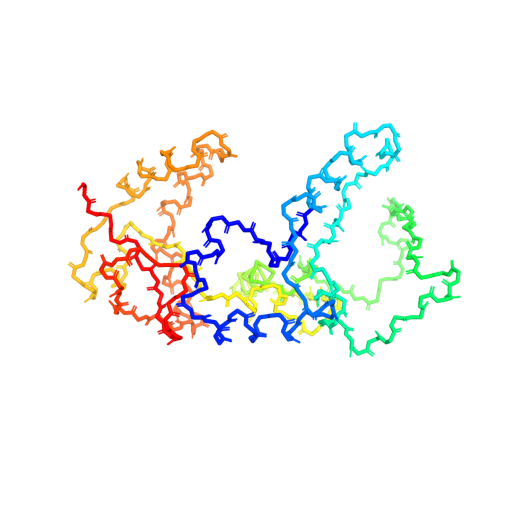OM 818 C C . VAL A 1 108 ? 5.728 -2.920 -12.240 1.00 95.62 108 VAL A C 1
ATOM 820 O O . VAL A 1 108 ? 6.210 -4.048 -12.303 1.00 95.62 108 VAL A O 1
ATOM 823 N N . LEU A 1 109 ? 6.349 -1.913 -11.624 1.00 93.50 109 LEU A N 1
ATOM 824 C CA . LEU A 1 109 ? 7.623 -2.057 -10.919 1.00 93.50 109 LEU A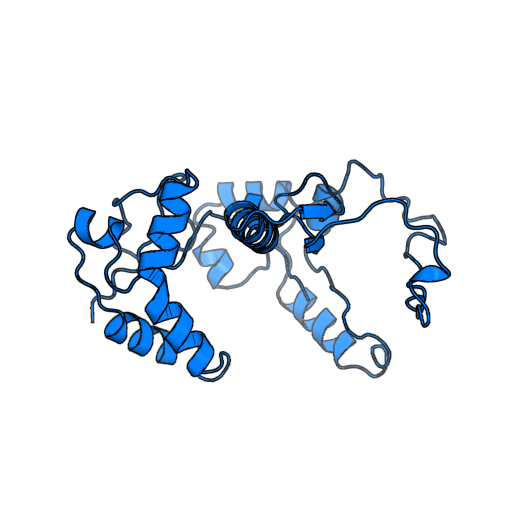 CA 1
ATOM 825 C C . LEU A 1 109 ? 7.374 -2.152 -9.407 1.00 93.50 109 LEU A C 1
ATOM 827 O O . LEU A 1 109 ? 7.061 -1.157 -8.753 1.00 93.50 109 LEU A O 1
ATOM 831 N N . GLY A 1 110 ? 7.525 -3.354 -8.857 1.00 90.75 110 GLY A N 1
ATOM 832 C CA . GLY A 1 110 ? 7.290 -3.690 -7.454 1.00 90.75 110 GLY A CA 1
ATOM 833 C C . GLY A 1 110 ? 5.922 -4.332 -7.218 1.00 90.75 110 GLY A C 1
ATOM 834 O O . GLY A 1 110 ? 4.893 -3.661 -7.177 1.00 90.75 110 GLY A O 1
ATOM 835 N N . LEU A 1 111 ? 5.918 -5.635 -6.954 1.00 93.50 111 LEU A N 1
ATOM 836 C CA . LEU A 1 111 ? 4.756 -6.464 -6.626 1.00 93.50 111 LEU A CA 1
ATOM 837 C C . LEU A 1 111 ? 4.426 -6.436 -5.125 1.00 93.50 111 LEU A C 1
ATOM 839 O O . LEU A 1 111 ? 4.219 -7.467 -4.489 1.00 93.50 111 LEU A O 1
ATOM 843 N N . GLY A 1 112 ? 4.360 -5.238 -4.542 1.00 91.94 112 GLY A N 1
ATOM 844 C CA . GLY A 1 112 ? 3.750 -5.014 -3.224 1.00 91.94 112 GLY A CA 1
ATOM 845 C C . GLY A 1 112 ? 2.223 -4.886 -3.309 1.00 91.94 112 GLY A C 1
ATOM 846 O O . GLY A 1 112 ? 1.642 -5.056 -4.377 1.00 91.94 112 GLY A O 1
ATOM 847 N N . GLY A 1 113 ? 1.561 -4.507 -2.208 1.00 88.00 113 GLY A N 1
ATOM 848 C CA . GLY A 1 113 ? 0.100 -4.323 -2.203 1.00 88.00 113 GLY A CA 1
ATOM 849 C C . GLY A 1 113 ? -0.397 -3.351 -3.281 1.00 88.00 113 GLY A C 1
ATOM 850 O O . GLY A 1 113 ? -1.310 -3.678 -4.023 1.00 88.00 113 GLY A O 1
ATOM 851 N N . ALA A 1 114 ? 0.262 -2.197 -3.433 1.00 91.19 114 ALA A N 1
ATOM 852 C CA . ALA A 1 114 ? -0.105 -1.213 -4.454 1.00 91.19 114 ALA A CA 1
ATOM 853 C C . ALA A 1 114 ? 0.110 -1.726 -5.890 1.00 91.19 114 ALA A C 1
ATOM 855 O O . ALA A 1 114 ? -0.737 -1.500 -6.749 1.00 91.19 114 ALA A O 1
ATOM 856 N N . GLY A 1 115 ? 1.223 -2.424 -6.144 1.00 95.25 115 GLY A N 1
ATOM 857 C CA . GLY A 1 115 ? 1.539 -2.961 -7.468 1.00 95.25 115 GLY A CA 1
ATOM 858 C C . GLY A 1 115 ? 0.582 -4.070 -7.890 1.00 95.25 115 GLY A C 1
ATOM 859 O O . GLY A 1 115 ? 0.084 -4.044 -9.009 1.00 95.25 115 GLY A O 1
ATOM 860 N N . VAL A 1 116 ? 0.257 -4.991 -6.977 1.00 94.81 116 VAL A N 1
ATOM 861 C CA . VAL A 1 116 ? -0.741 -6.042 -7.230 1.00 94.81 116 VAL A CA 1
ATOM 862 C C . VAL A 1 116 ? -2.128 -5.439 -7.448 1.00 94.81 116 VAL A C 1
ATOM 864 O O . VAL A 1 116 ? -2.813 -5.843 -8.379 1.00 94.81 116 VAL A O 1
ATOM 867 N N . SER A 1 117 ? -2.532 -4.435 -6.660 1.00 94.56 117 SER A N 1
ATOM 868 C CA . SER A 1 117 ? -3.808 -3.743 -6.881 1.00 94.56 117 SER A CA 1
ATOM 869 C C . SER A 1 117 ? -3.880 -3.066 -8.252 1.00 94.56 117 SER A C 1
ATOM 871 O O . SER A 1 117 ? -4.879 -3.217 -8.944 1.00 94.56 117 SER A O 1
ATOM 873 N N . ALA A 1 118 ? -2.822 -2.364 -8.671 1.00 95.50 118 ALA A N 1
ATOM 874 C CA . ALA A 1 118 ? -2.768 -1.738 -9.993 1.00 95.50 118 ALA A CA 1
ATOM 875 C C . ALA A 1 118 ? -2.766 -2.773 -11.132 1.00 95.50 118 ALA A C 1
ATOM 877 O O . ALA A 1 118 ? -3.430 -2.568 -12.145 1.00 95.50 118 ALA A O 1
ATOM 878 N N . ALA A 1 119 ? -2.042 -3.883 -10.956 1.00 96.44 119 ALA A N 1
ATOM 879 C CA . ALA A 1 119 ? -2.017 -4.981 -11.913 1.00 96.44 119 ALA A CA 1
ATOM 880 C C . ALA A 1 119 ? -3.405 -5.614 -12.076 1.00 96.44 119 ALA A C 1
ATOM 882 O O . ALA A 1 119 ? -3.872 -5.743 -13.202 1.00 96.44 119 ALA A O 1
ATOM 883 N N . ASN A 1 120 ? -4.082 -5.956 -10.974 1.00 95.56 120 ASN A N 1
ATOM 884 C CA . ASN A 1 120 ? -5.420 -6.550 -11.020 1.00 95.56 120 ASN A CA 1
ATOM 885 C C . ASN A 1 120 ? -6.432 -5.610 -11.675 1.00 95.56 120 ASN A C 1
ATOM 887 O O . ASN A 1 120 ? -7.144 -6.034 -12.574 1.00 95.56 120 ASN A O 1
ATOM 891 N N . GLU A 1 121 ? -6.433 -4.328 -11.304 1.00 95.12 121 GLU A N 1
ATOM 892 C CA . GLU A 1 121 ? -7.328 -3.339 -11.913 1.00 95.12 121 GLU A CA 1
ATOM 893 C C . GLU A 1 121 ? -7.125 -3.243 -13.435 1.00 95.12 121 GLU A C 1
ATOM 895 O O . GLU A 1 121 ? -8.088 -3.174 -14.198 1.00 95.12 121 GLU A O 1
ATOM 900 N N . ALA A 1 122 ? -5.873 -3.266 -13.904 1.00 96.44 122 ALA A N 1
ATOM 901 C CA . ALA A 1 122 ? -5.571 -3.254 -15.333 1.00 96.44 122 ALA A CA 1
ATOM 902 C C . ALA A 1 122 ? -6.022 -4.550 -16.029 1.00 96.44 122 ALA A C 1
ATOM 904 O O . ALA A 1 122 ? -6.607 -4.491 -17.113 1.00 96.44 122 ALA A O 1
ATOM 905 N N . LEU A 1 123 ? -5.800 -5.707 -15.400 1.00 96.44 123 LEU A N 1
ATOM 906 C CA . LEU A 1 123 ? -6.248 -7.006 -15.910 1.00 96.44 123 LEU A CA 1
ATOM 907 C C . LEU A 1 123 ? -7.781 -7.081 -16.004 1.00 96.44 123 LEU A C 1
ATOM 909 O O . LEU A 1 123 ? -8.299 -7.569 -17.010 1.00 96.44 123 LEU A O 1
ATOM 913 N N . ASP A 1 124 ? -8.505 -6.537 -15.024 1.00 94.38 124 ASP A N 1
ATOM 914 C CA . ASP A 1 124 ? -9.974 -6.455 -15.026 1.00 94.38 124 ASP A CA 1
ATOM 915 C C . ASP A 1 124 ? -10.505 -5.595 -16.188 1.00 94.38 124 ASP A C 1
ATOM 917 O O . ASP A 1 124 ? -11.598 -5.835 -16.707 1.00 94.38 124 ASP A O 1
ATOM 921 N N . HIS A 1 125 ? -9.703 -4.637 -16.660 1.00 96.44 125 HIS A N 1
ATOM 922 C CA . HIS A 1 125 ? -9.987 -3.815 -17.840 1.00 96.44 125 HIS A CA 1
ATOM 923 C C . HIS A 1 125 ? -9.469 -4.418 -19.158 1.00 96.44 125 HIS A C 1
ATOM 925 O O . HIS A 1 125 ? -9.575 -3.785 -20.211 1.00 96.44 125 HIS A O 1
ATOM 931 N N . GLY A 1 126 ? -8.954 -5.651 -19.129 1.00 97.44 126 GLY A N 1
ATOM 932 C CA . GLY A 1 126 ? -8.484 -6.380 -20.308 1.00 97.44 126 GLY A CA 1
ATOM 933 C C . GLY A 1 126 ? -7.107 -5.952 -20.818 1.00 97.44 126 GLY A C 1
ATOM 934 O O . GLY A 1 126 ? -6.745 -6.326 -21.934 1.00 97.44 126 GLY A O 1
ATOM 935 N N . CYS A 1 127 ? -6.350 -5.184 -20.034 1.00 98.31 127 CYS A N 1
ATOM 936 C CA . CYS A 1 127 ? -4.980 -4.807 -20.364 1.00 98.31 127 CYS A CA 1
ATOM 937 C C . CYS A 1 127 ? -4.017 -5.981 -20.148 1.00 98.31 127 CYS A C 1
ATOM 939 O O . CYS A 1 127 ? -4.167 -6.773 -19.216 1.00 98.31 127 CYS A O 1
ATOM 941 N N . SER A 1 128 ? -2.974 -6.054 -20.970 1.00 98.50 128 SER A N 1
ATOM 942 C CA . SER A 1 128 ? -1.798 -6.881 -20.700 1.00 98.50 128 SER A CA 1
ATOM 943 C C . SER A 1 128 ? -0.923 -6.229 -19.623 1.00 98.50 128 SER A C 1
ATOM 945 O O . SER A 1 128 ? -0.732 -5.010 -19.611 1.00 98.50 128 SER A O 1
ATOM 947 N N . VAL A 1 129 ? -0.395 -7.033 -18.694 1.00 98.12 129 VAL A N 1
ATOM 948 C CA . VAL A 1 129 ? 0.440 -6.542 -17.589 1.00 98.12 129 VAL A CA 1
ATOM 949 C C . VAL A 1 129 ? 1.733 -7.340 -17.503 1.00 98.12 129 VAL A C 1
ATOM 951 O O . VAL A 1 129 ? 1.701 -8.562 -17.362 1.00 98.12 129 VAL A O 1
ATOM 954 N N . ILE A 1 130 ? 2.863 -6.635 -17.502 1.00 98.00 130 ILE A N 1
ATOM 955 C CA . ILE A 1 130 ? 4.158 -7.172 -17.074 1.00 98.00 130 ILE A CA 1
ATOM 956 C C . ILE A 1 130 ? 4.443 -6.622 -15.684 1.00 98.00 130 ILE A C 1
ATOM 958 O O . ILE A 1 130 ? 4.392 -5.415 -15.457 1.00 98.00 130 ILE A O 1
ATOM 962 N N . ALA A 1 131 ? 4.760 -7.497 -14.737 1.00 94.69 131 ALA A N 1
ATOM 963 C CA . ALA A 1 131 ? 5.140 -7.092 -13.395 1.00 94.69 131 ALA A CA 1
ATOM 964 C C . ALA A 1 131 ? 6.567 -7.539 -13.089 1.00 94.69 131 ALA A C 1
ATOM 966 O O . ALA A 1 131 ? 6.923 -8.701 -13.280 1.00 94.69 131 ALA A O 1
ATOM 967 N N . ILE A 1 132 ? 7.372 -6.608 -12.592 1.00 93.19 132 ILE A N 1
ATOM 968 C CA . ILE A 1 132 ? 8.776 -6.821 -12.262 1.00 93.19 132 ILE A CA 1
ATOM 969 C C . ILE A 1 132 ? 8.944 -6.506 -10.785 1.00 93.19 132 ILE A C 1
ATOM 971 O O . ILE A 1 132 ? 8.669 -5.392 -10.343 1.00 93.19 132 ILE A O 1
ATOM 975 N N . ASP A 1 133 ? 9.429 -7.470 -10.016 1.00 90.88 133 ASP A N 1
ATOM 976 C CA . ASP A 1 133 ? 9.834 -7.252 -8.633 1.00 90.88 133 ASP A CA 1
ATOM 977 C C . ASP A 1 133 ? 11.309 -7.606 -8.480 1.00 90.88 133 ASP A C 1
ATOM 979 O O . ASP A 1 133 ? 11.827 -8.514 -9.127 1.00 90.88 133 ASP A O 1
ATOM 983 N N . LYS A 1 134 ? 11.998 -6.871 -7.608 1.00 84.69 134 LYS A N 1
ATOM 984 C CA . LYS A 1 134 ? 13.385 -7.174 -7.243 1.00 84.69 134 LYS A CA 1
ATOM 985 C C . LYS A 1 134 ? 13.506 -8.544 -6.556 1.00 84.69 134 LYS A C 1
ATOM 987 O O . LYS A 1 134 ? 14.586 -9.126 -6.519 1.00 84.69 134 LYS A O 1
ATOM 992 N N . THR A 1 135 ? 12.423 -9.013 -5.953 1.00 82.88 135 THR A N 1
ATOM 993 C CA . THR A 1 135 ? 12.324 -10.238 -5.164 1.00 82.88 135 THR A CA 1
ATOM 994 C C . THR A 1 135 ? 11.190 -11.116 -5.706 1.00 82.88 135 THR A C 1
ATOM 996 O O . THR A 1 135 ? 10.782 -10.986 -6.855 1.00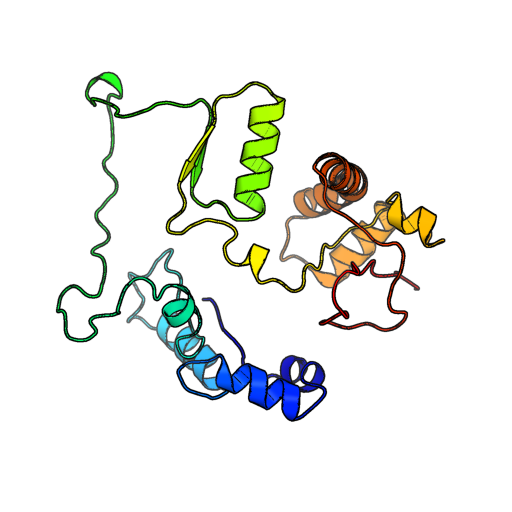 82.88 135 THR A O 1
ATOM 999 N N . SER A 1 136 ? 10.649 -12.013 -4.883 1.00 82.88 136 SER A N 1
ATOM 1000 C CA . SER A 1 136 ? 9.496 -12.853 -5.219 1.00 82.88 136 SER A CA 1
ATOM 1001 C C . SER A 1 136 ? 8.135 -12.148 -5.082 1.00 82.88 136 SER A C 1
ATOM 1003 O O . SER A 1 136 ? 7.104 -12.780 -5.306 1.00 82.88 136 SER A O 1
ATOM 1005 N N . GLY A 1 137 ? 8.112 -10.859 -4.722 1.00 83.25 137 GLY A N 1
ATOM 1006 C CA . GLY A 1 137 ? 6.891 -10.078 -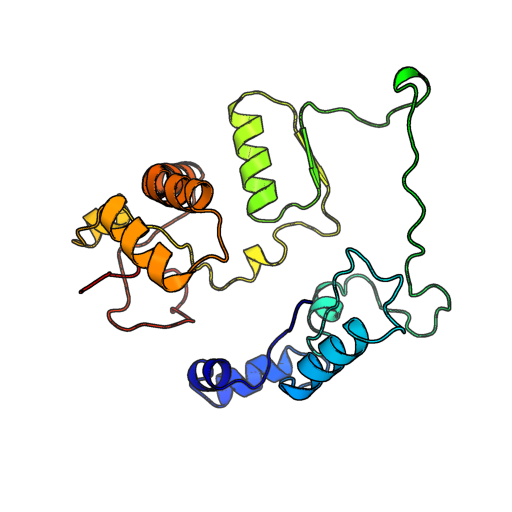4.507 1.00 83.25 137 GLY A CA 1
ATOM 1007 C C . GLY A 1 137 ? 6.412 -10.046 -3.049 1.00 83.25 137 GLY A C 1
ATOM 1008 O O . GLY A 1 137 ? 7.034 -10.574 -2.127 1.00 83.25 137 GLY A O 1
ATOM 1009 N N . GLY A 1 138 ? 5.308 -9.341 -2.810 1.00 84.00 138 GLY A N 1
ATOM 1010 C CA . GLY A 1 138 ? 4.699 -9.096 -1.499 1.00 84.00 138 GLY A CA 1
ATOM 1011 C C . GLY A 1 138 ? 5.339 -7.950 -0.706 1.00 84.00 138 GLY A C 1
ATOM 1012 O O . GLY A 1 138 ? 4.628 -7.160 -0.075 1.00 84.00 138 GLY A O 1
ATOM 1013 N N . GLY A 1 139 ? 6.668 -7.825 -0.744 1.00 85.50 139 GLY A N 1
ATOM 1014 C CA . GLY A 1 139 ? 7.416 -6.728 -0.121 1.00 85.50 139 GLY A CA 1
ATOM 1015 C C . GLY A 1 139 ? 7.078 -6.508 1.363 1.00 85.50 139 GLY A C 1
ATOM 1016 O O . GLY A 1 139 ? 6.883 -7.451 2.134 1.00 85.50 139 GLY A O 1
ATOM 1017 N N . ALA A 1 140 ? 6.998 -5.242 1.783 1.00 78.38 140 ALA A N 1
ATOM 1018 C CA . ALA A 1 140 ? 6.610 -4.888 3.152 1.00 78.38 140 ALA A CA 1
ATOM 1019 C C . ALA A 1 140 ? 5.143 -5.240 3.468 1.00 78.38 140 ALA A C 1
ATOM 1021 O O . ALA A 1 140 ? 4.825 -5.550 4.616 1.00 78.38 140 ALA A O 1
ATOM 1022 N N . THR A 1 141 ? 4.257 -5.245 2.463 1.00 82.56 141 THR A N 1
ATOM 1023 C CA . THR A 1 141 ? 2.832 -5.571 2.633 1.00 82.56 141 THR A CA 1
ATOM 1024 C C . THR A 1 141 ? 2.648 -6.983 3.188 1.00 82.56 141 THR A C 1
ATOM 1026 O O . THR A 1 141 ? 1.943 -7.150 4.183 1.00 82.56 141 THR A O 1
ATOM 1029 N N . ALA A 1 142 ? 3.349 -7.973 2.625 1.00 80.12 142 ALA A N 1
ATOM 1030 C CA . ALA A 1 142 ? 3.274 -9.374 3.056 1.00 80.12 142 ALA A CA 1
ATOM 1031 C C . ALA A 1 142 ? 3.773 -9.621 4.493 1.00 80.12 142 ALA A C 1
ATOM 1033 O O . ALA A 1 142 ? 3.466 -10.650 5.088 1.00 80.12 142 ALA A O 1
ATOM 1034 N N . ARG A 1 143 ? 4.546 -8.686 5.060 1.00 74.81 143 ARG A N 1
ATOM 1035 C CA . ARG A 1 143 ? 5.091 -8.765 6.427 1.00 74.81 143 ARG A CA 1
ATOM 1036 C C . ARG A 1 143 ? 4.394 -7.827 7.410 1.00 74.81 143 ARG A C 1
ATOM 1038 O O . ARG A 1 143 ? 4.777 -7.768 8.576 1.00 74.81 143 ARG A O 1
ATOM 1045 N N . SER A 1 144 ? 3.416 -7.062 6.936 1.00 76.06 144 SER A N 1
ATOM 1046 C CA . SER A 1 144 ? 2.652 -6.149 7.775 1.00 76.06 144 SER A CA 1
ATOM 1047 C C . SER A 1 144 ? 1.763 -6.919 8.754 1.00 76.06 144 SER A C 1
ATOM 1049 O O . SER A 1 144 ? 1.448 -8.089 8.548 1.00 76.06 144 SER A O 1
ATOM 1051 N N . GLY A 1 145 ? 1.284 -6.238 9.797 1.00 69.50 145 GLY A N 1
ATOM 1052 C CA . GLY A 1 145 ? 0.255 -6.788 10.686 1.00 69.50 145 GLY A CA 1
ATOM 1053 C C . GLY A 1 145 ? -1.119 -6.970 10.023 1.00 69.50 145 GLY A C 1
ATOM 1054 O O . GLY A 1 145 ? -2.072 -7.293 10.722 1.00 69.50 145 GLY A O 1
ATOM 1055 N N . GLY A 1 146 ? -1.248 -6.716 8.712 1.00 76.25 146 GLY A N 1
ATOM 1056 C CA . GLY A 1 146 ? -2.503 -6.868 7.974 1.00 76.25 146 GLY A CA 1
ATOM 1057 C C . GLY A 1 146 ? -3.564 -5.824 8.323 1.00 76.25 146 GLY A C 1
ATOM 1058 O O . GLY A 1 146 ? -4.743 -6.036 8.061 1.00 76.25 146 GLY A O 1
ATOM 1059 N N . VAL A 1 147 ? -3.173 -4.703 8.937 1.00 76.00 147 VAL A N 1
ATOM 1060 C CA . VAL A 1 147 ? -4.114 -3.639 9.301 1.00 76.00 147 VAL A CA 1
ATOM 1061 C C . VAL A 1 147 ? -4.517 -2.869 8.045 1.00 76.00 147 VAL A C 1
ATOM 1063 O O . VAL A 1 147 ? -3.696 -2.171 7.452 1.00 76.00 147 VAL A O 1
ATOM 1066 N N . PHE A 1 148 ? -5.789 -2.981 7.668 1.00 84.38 148 PHE A N 1
ATOM 1067 C CA . PHE A 1 148 ? -6.396 -2.232 6.572 1.00 84.38 148 PHE A CA 1
ATOM 1068 C C . PHE A 1 148 ? -7.344 -1.173 7.134 1.00 84.38 148 PHE A C 1
ATOM 1070 O O . PHE A 1 148 ? -8.313 -1.505 7.814 1.00 84.38 148 PHE A O 1
ATOM 1077 N N . TYR A 1 149 ? -7.051 0.102 6.880 1.00 88.19 149 TYR A N 1
ATOM 1078 C CA . TYR A 1 149 ? -7.884 1.197 7.367 1.00 88.19 149 TYR A CA 1
ATOM 1079 C C . TYR A 1 149 ? -9.064 1.417 6.420 1.00 88.19 149 TYR A C 1
ATOM 1081 O O . TYR A 1 149 ? -8.882 1.890 5.298 1.00 88.19 149 TYR A O 1
ATOM 1089 N N . ALA A 1 150 ? -10.269 1.108 6.890 1.00 90.75 150 ALA A N 1
ATOM 1090 C CA . ALA A 1 150 ? -11.501 1.301 6.142 1.00 90.75 150 ALA A CA 1
ATOM 1091 C C . ALA A 1 150 ? -12.629 1.796 7.042 1.00 90.75 150 ALA A C 1
ATOM 1093 O O . ALA A 1 150 ? -12.673 1.489 8.236 1.00 90.75 150 ALA A O 1
ATOM 1094 N N . GLY A 1 151 ? -13.551 2.543 6.449 1.00 92.19 151 GLY A N 1
ATOM 1095 C CA . GLY A 1 151 ? -14.708 3.077 7.145 1.00 92.19 151 GLY A CA 1
ATOM 1096 C C . GLY A 1 151 ? -15.763 3.595 6.182 1.00 92.19 151 GLY A C 1
ATOM 1097 O O . GLY A 1 151 ? -15.808 3.234 5.003 1.00 92.19 151 GLY A O 1
ATOM 1098 N N . GLY A 1 152 ? -16.631 4.455 6.694 1.00 94.06 152 GLY A N 1
ATOM 1099 C CA . GLY A 1 152 ? -17.661 5.102 5.898 1.00 94.06 152 GLY A CA 1
ATOM 1100 C C . GLY A 1 152 ? -18.874 4.229 5.569 1.00 94.06 152 GLY A C 1
ATOM 1101 O O . GLY A 1 152 ? -19.631 4.577 4.659 1.00 94.06 152 GLY A O 1
ATOM 1102 N N . GLY A 1 153 ? -19.076 3.134 6.307 1.00 93.88 153 GLY A N 1
ATOM 1103 C CA . GLY A 1 153 ? -20.235 2.247 6.198 1.00 93.88 153 GLY A CA 1
ATOM 1104 C C . GLY A 1 153 ? -19.980 0.981 5.376 1.00 93.88 153 GLY A C 1
ATOM 1105 O O . GLY A 1 153 ? -20.827 0.605 4.556 1.00 93.88 153 GLY A O 1
ATOM 1106 N N . THR A 1 154 ? -18.829 0.332 5.578 1.00 94.50 154 THR A N 1
ATOM 1107 C CA . THR A 1 154 ? -18.456 -0.927 4.901 1.00 94.50 154 THR A CA 1
ATOM 1108 C C . THR A 1 154 ? -19.415 -2.078 5.246 1.00 94.50 154 THR A C 1
ATOM 1110 O O . THR A 1 154 ? -20.131 -2.020 6.253 1.00 94.50 154 THR A O 1
ATOM 1113 N N . SER A 1 155 ? -19.455 -3.144 4.435 1.00 94.25 155 SER A N 1
ATOM 1114 C CA . SER A 1 155 ? -20.226 -4.356 4.778 1.00 94.25 155 SER A CA 1
ATOM 1115 C C . SER A 1 155 ? -19.798 -4.948 6.127 1.00 94.25 155 SER A C 1
ATOM 1117 O O . SER A 1 155 ? -20.651 -5.307 6.938 1.00 94.25 155 SER A O 1
ATOM 1119 N N . ILE A 1 156 ? -18.495 -4.937 6.414 1.00 92.44 156 ILE A N 1
ATOM 1120 C CA . ILE A 1 156 ? -17.910 -5.457 7.657 1.00 92.44 156 ILE A CA 1
ATOM 1121 C C . ILE A 1 156 ? -18.318 -4.612 8.873 1.00 92.44 156 ILE A C 1
ATOM 1123 O O . ILE A 1 156 ? -18.628 -5.164 9.926 1.00 92.44 156 ILE A O 1
ATOM 1127 N N . GLN A 1 157 ? -18.388 -3.280 8.737 1.00 91.31 157 GLN A N 1
ATOM 1128 C CA . GLN A 1 157 ? -18.928 -2.400 9.784 1.00 91.31 157 GLN A CA 1
ATOM 1129 C C . GLN A 1 157 ? -20.389 -2.739 10.097 1.00 91.31 157 GLN A C 1
ATOM 1131 O O . GLN A 1 157 ? -20.756 -2.870 11.264 1.00 91.31 157 GLN A O 1
ATOM 1136 N N . LYS A 1 158 ? -21.210 -2.958 9.063 1.00 93.06 158 LYS A N 1
ATOM 1137 C CA . LYS A 1 158 ? -22.623 -3.334 9.226 1.00 93.06 158 LYS A CA 1
ATOM 1138 C C . LYS A 1 158 ? -22.779 -4.697 9.896 1.00 93.06 158 LYS A C 1
ATOM 1140 O O . LYS A 1 158 ? -23.614 -4.833 10.785 1.00 93.06 158 LYS A O 1
ATOM 1145 N N . GLU A 1 159 ? -21.969 -5.683 9.513 1.00 92.19 159 GLU A N 1
ATOM 1146 C CA . GLU A 1 159 ? -21.946 -7.005 10.152 1.00 92.19 159 GLU A CA 1
ATOM 1147 C C . GLU A 1 159 ? -21.537 -6.914 11.631 1.00 92.19 159 GLU A C 1
ATOM 1149 O O . GLU A 1 159 ? -22.125 -7.580 12.483 1.00 92.19 159 GLU A O 1
ATOM 1154 N N . ALA A 1 160 ? -20.589 -6.031 11.956 1.00 87.94 160 ALA A N 1
ATOM 1155 C CA . ALA A 1 160 ? -20.158 -5.758 13.325 1.00 87.94 160 ALA A CA 1
ATOM 1156 C C . ALA A 1 160 ? -21.173 -4.935 14.148 1.00 87.94 160 ALA A C 1
ATOM 1158 O O . ALA A 1 160 ? -20.952 -4.718 15.341 1.00 87.94 160 ALA A O 1
ATOM 1159 N N . GLY A 1 161 ? -22.262 -4.450 13.538 1.00 90.69 161 GLY A N 1
ATOM 1160 C CA . GLY A 1 161 ? -23.227 -3.553 14.182 1.00 90.69 161 GLY A CA 1
ATOM 1161 C C . GLY A 1 161 ? -22.680 -2.144 14.450 1.00 90.69 161 GLY A C 1
ATOM 1162 O O . GLY A 1 161 ? -23.151 -1.467 15.363 1.00 90.69 161 GLY A O 1
ATOM 1163 N N . VAL A 1 162 ? -21.675 -1.710 13.687 1.00 88.31 162 VAL A N 1
ATOM 1164 C CA . VAL A 1 162 ? -21.046 -0.387 13.786 1.00 88.31 162 VAL A CA 1
ATOM 1165 C C . VAL A 1 162 ? -21.615 0.532 12.707 1.00 88.31 162 VAL A C 1
ATOM 1167 O O . VAL A 1 162 ? -21.490 0.263 11.513 1.00 88.31 162 VAL A O 1
ATOM 1170 N N . GLU A 1 163 ? -22.217 1.643 13.127 1.00 92.00 163 GLU A N 1
ATOM 1171 C CA . GLU A 1 163 ? -22.650 2.706 12.219 1.00 92.00 163 GLU A CA 1
ATOM 1172 C C . GLU A 1 163 ? -21.497 3.675 11.936 1.00 92.00 163 GLU A C 1
ATOM 1174 O O . GLU A 1 163 ? -20.824 4.141 12.854 1.00 92.00 163 GLU A O 1
ATOM 1179 N N . ASP A 1 164 ? -21.278 3.993 10.660 1.00 93.56 164 ASP A N 1
ATOM 1180 C CA . ASP A 1 164 ? -20.279 4.965 10.222 1.00 93.56 164 ASP A CA 1
ATOM 1181 C C . ASP A 1 164 ? -20.686 5.593 8.879 1.00 93.56 164 ASP A C 1
ATOM 1183 O O . ASP A 1 164 ? -21.493 5.033 8.130 1.00 93.56 164 ASP A O 1
ATOM 1187 N N . THR A 1 165 ? -20.138 6.766 8.561 1.00 96.31 165 THR A N 1
ATOM 1188 C CA . THR A 1 165 ? -20.420 7.490 7.313 1.00 96.31 165 THR A CA 1
ATOM 1189 C C . THR A 1 165 ? -19.146 8.067 6.711 1.00 96.31 165 THR A C 1
ATOM 1191 O O . THR A 1 165 ? -18.198 8.384 7.426 1.00 96.31 165 THR A O 1
ATOM 1194 N N . LYS A 1 166 ? -19.123 8.239 5.384 1.00 96.62 166 LYS A N 1
ATOM 1195 C CA . LYS A 1 166 ? -17.999 8.863 4.658 1.00 96.62 166 LYS A CA 1
ATOM 1196 C C . LYS A 1 166 ? -17.613 10.219 5.258 1.00 96.62 166 LYS A C 1
ATOM 1198 O O . LYS A 1 166 ? -16.436 10.547 5.354 1.00 96.62 166 LYS A O 1
ATOM 1203 N N . GLU A 1 167 ? -18.617 10.981 5.695 1.00 97.25 167 GLU A N 1
ATOM 1204 C CA . GLU A 1 167 ? -18.431 12.287 6.326 1.00 97.25 167 GLU A CA 1
ATOM 1205 C C . GLU A 1 167 ? -17.787 12.172 7.711 1.00 97.25 167 GLU A C 1
ATOM 1207 O O . GLU A 1 167 ? -16.862 12.916 8.026 1.00 97.25 167 GLU A O 1
ATOM 1212 N N . ASN A 1 168 ? -18.231 11.213 8.526 1.00 95.69 168 ASN A N 1
ATOM 1213 C CA . ASN A 1 168 ? -17.643 10.954 9.837 1.00 95.69 168 ASN A CA 1
ATOM 1214 C C . ASN A 1 168 ? -16.175 10.509 9.720 1.00 95.69 168 ASN A C 1
ATOM 1216 O O . ASN A 1 168 ? -15.302 11.080 10.373 1.00 95.69 168 ASN A O 1
ATOM 1220 N N . MET A 1 169 ? -15.893 9.571 8.813 1.00 95.19 169 MET A N 1
ATOM 1221 C CA . MET A 1 169 ? -14.536 9.123 8.493 1.00 95.19 169 MET A CA 1
ATOM 1222 C C . MET A 1 169 ? -13.641 10.284 8.026 1.00 95.19 169 MET A C 1
ATOM 1224 O O . MET A 1 169 ? -12.516 10.424 8.506 1.00 95.19 169 MET A O 1
ATOM 1228 N N . TYR A 1 170 ? -14.139 11.147 7.133 1.00 95.38 170 TYR A N 1
ATOM 1229 C CA . TYR A 1 170 ? -13.399 12.318 6.653 1.00 95.38 170 TYR A CA 1
ATOM 1230 C C . TYR A 1 170 ? -13.091 13.307 7.781 1.00 95.38 170 TYR A C 1
ATOM 1232 O O . TYR A 1 170 ? -11.941 13.717 7.943 1.00 95.38 170 TYR A O 1
ATOM 1240 N N . ASN A 1 171 ? -14.092 13.653 8.595 1.00 94.12 171 ASN A N 1
ATOM 1241 C CA . ASN A 1 171 ? -13.927 14.582 9.714 1.00 94.12 171 ASN A CA 1
ATOM 1242 C C . ASN A 1 171 ? -12.909 14.076 10.739 1.00 94.12 171 ASN A C 1
ATOM 1244 O O . ASN A 1 171 ? -12.111 14.867 11.243 1.00 94.12 171 ASN A O 1
ATOM 1248 N N . TYR A 1 172 ? -12.906 12.770 11.009 1.00 91.62 172 TYR A N 1
ATOM 1249 C CA . TYR A 1 172 ? -11.907 12.136 11.861 1.00 91.62 172 TYR A CA 1
ATOM 1250 C C . TYR A 1 172 ? -10.504 12.225 11.247 1.00 91.62 172 TYR A C 1
ATOM 1252 O O . TYR A 1 172 ? -9.575 12.737 11.872 1.00 91.62 172 TYR A O 1
ATOM 1260 N N . LEU A 1 173 ? -10.341 11.797 9.993 1.00 92.06 173 LEU A N 1
ATOM 1261 C CA . LEU A 1 173 ? -9.021 11.749 9.369 1.00 92.06 173 LEU A CA 1
ATOM 1262 C C . LEU A 1 173 ? -8.409 13.133 9.142 1.00 92.06 173 LEU A C 1
ATOM 1264 O O . LEU A 1 173 ? -7.194 13.259 9.256 1.00 92.06 173 LEU A O 1
ATOM 1268 N N . VAL A 1 174 ? -9.207 14.174 8.883 1.00 92.38 174 VAL A N 1
ATOM 1269 C CA . VAL A 1 174 ? -8.708 15.561 8.804 1.00 92.38 174 VAL A CA 1
ATOM 1270 C C . VAL A 1 174 ? -8.012 15.976 10.105 1.00 92.38 174 VAL A C 1
ATOM 1272 O O . VAL A 1 174 ? -7.005 16.682 10.058 1.00 92.38 174 VAL A O 1
ATOM 1275 N N . GLN A 1 175 ? -8.514 15.529 11.259 1.00 91.62 175 GLN A N 1
ATOM 1276 C CA . GLN A 1 175 ? -7.892 15.812 12.554 1.00 91.62 175 GLN A CA 1
ATOM 1277 C C . GLN A 1 175 ? -6.601 15.009 12.749 1.00 91.62 175 GLN A C 1
ATOM 1279 O O . GLN A 1 175 ? -5.614 15.562 13.229 1.00 91.62 175 GLN A O 1
ATOM 1284 N N . GLU A 1 176 ? -6.589 13.737 12.346 1.00 89.50 176 GLU A N 1
ATOM 1285 C CA . GLU A 1 176 ? -5.434 12.844 12.516 1.00 89.50 176 GLU A CA 1
ATOM 1286 C C . GLU A 1 176 ? -4.258 13.195 11.593 1.00 89.50 176 GLU A C 1
ATOM 1288 O O . GLU A 1 176 ? -3.108 13.209 12.030 1.00 89.50 176 GLU A O 1
ATOM 1293 N N . VAL A 1 177 ? -4.521 13.478 10.311 1.00 86.25 177 VAL A N 1
ATOM 1294 C CA . VAL A 1 177 ? -3.459 13.709 9.310 1.00 86.25 177 VAL A CA 1
ATOM 1295 C C . VAL A 1 177 ? -3.118 15.188 9.124 1.00 86.25 177 VAL A C 1
ATOM 1297 O O . VAL A 1 177 ? -2.104 15.518 8.501 1.00 86.25 177 VAL A O 1
ATOM 1300 N N . GLY A 1 178 ? -3.960 16.091 9.634 1.00 87.38 178 GLY A N 1
ATOM 1301 C CA . GLY A 1 178 ? -3.800 17.532 9.482 1.00 87.38 178 GLY A CA 1
ATOM 1302 C C . GLY A 1 178 ? -3.661 17.947 8.014 1.00 87.38 178 GLY A C 1
ATOM 1303 O O . GLY A 1 178 ? -4.486 17.613 7.167 1.00 87.38 178 GLY A O 1
ATOM 1304 N N . ASN A 1 179 ? -2.600 18.690 7.703 1.00 86.50 179 ASN A N 1
ATOM 1305 C CA . ASN A 1 179 ? -2.299 19.186 6.357 1.00 86.50 179 ASN A CA 1
ATOM 1306 C C . ASN A 1 179 ? -1.264 18.338 5.594 1.00 86.50 179 ASN A C 1
ATOM 1308 O O . ASN A 1 179 ? -0.802 18.765 4.536 1.00 86.50 179 ASN A O 1
ATOM 1312 N N . VAL A 1 180 ? -0.883 17.166 6.116 1.00 90.88 180 VAL A N 1
ATOM 1313 C CA . VAL A 1 180 ? 0.122 16.291 5.483 1.00 90.88 180 VAL A CA 1
ATOM 1314 C C . VAL A 1 180 ? -0.432 15.639 4.213 1.00 90.88 180 VAL A C 1
ATOM 1316 O O . VAL A 1 180 ? 0.305 15.420 3.254 1.00 90.88 180 VAL A O 1
ATOM 1319 N N . VAL A 1 181 ? -1.737 15.360 4.184 1.00 86.00 181 VAL A N 1
ATOM 1320 C CA . VAL A 1 181 ? -2.435 14.785 3.028 1.00 86.00 181 VAL A CA 1
ATOM 1321 C C . VAL A 1 181 ? -3.277 15.866 2.356 1.00 86.00 181 VAL A C 1
ATOM 1323 O O . VAL A 1 181 ? -3.979 16.630 3.017 1.00 86.00 181 VAL A O 1
ATOM 1326 N N . ASN A 1 182 ? -3.235 15.927 1.023 1.00 93.44 182 ASN A N 1
ATOM 1327 C CA . ASN A 1 182 ? -4.098 16.828 0.264 1.00 93.44 182 ASN A CA 1
ATOM 1328 C C . ASN A 1 182 ? -5.582 16.517 0.546 1.00 93.44 182 ASN A C 1
ATOM 1330 O O . ASN A 1 182 ? -5.999 15.362 0.457 1.00 93.44 182 ASN A O 1
ATOM 1334 N N . GLN A 1 183 ? -6.386 17.545 0.833 1.00 91.19 183 GLN A N 1
ATOM 1335 C CA . GLN A 1 183 ? -7.792 17.368 1.219 1.00 91.19 183 GLN A CA 1
ATOM 1336 C C . GLN A 1 183 ? -8.635 16.660 0.152 1.00 91.19 183 GLN A C 1
ATOM 1338 O O . GLN A 1 183 ? -9.484 15.847 0.502 1.00 91.19 183 GLN A O 1
ATOM 1343 N N . ASN A 1 184 ? -8.376 16.890 -1.139 1.00 94.88 184 ASN A N 1
ATOM 1344 C CA . ASN A 1 184 ? -9.097 16.201 -2.212 1.00 94.88 184 ASN A CA 1
ATOM 1345 C C . ASN A 1 184 ? -8.734 14.713 -2.261 1.00 94.88 184 ASN A C 1
ATOM 1347 O O . ASN A 1 184 ? -9.609 13.873 -2.461 1.00 94.88 184 ASN A O 1
ATOM 1351 N N . THR A 1 185 ? -7.461 14.375 -2.037 1.00 94.19 185 THR A N 1
ATOM 1352 C CA . THR A 1 185 ? -7.014 12.978 -1.931 1.00 94.19 185 THR A CA 1
ATOM 1353 C C . THR A 1 185 ? -7.651 12.298 -0.727 1.00 94.19 185 THR A C 1
ATOM 1355 O O . THR A 1 185 ? -8.173 11.192 -0.857 1.00 94.19 185 THR A O 1
ATOM 1358 N N . LEU A 1 186 ? -7.666 12.972 0.426 1.00 95.06 186 LEU A N 1
ATOM 1359 C CA . LEU A 1 186 ? -8.290 12.446 1.636 1.00 95.06 186 LEU A CA 1
ATOM 1360 C C . LEU A 1 186 ? -9.800 12.251 1.456 1.00 95.06 186 LEU A C 1
ATOM 1362 O O . LEU A 1 186 ? -10.347 11.221 1.850 1.00 95.06 186 LEU A O 1
ATOM 1366 N N . ARG A 1 187 ? -10.469 13.214 0.817 1.00 96.88 187 ARG A N 1
ATOM 1367 C CA . ARG A 1 187 ? -11.893 13.123 0.502 1.00 96.88 187 ARG A CA 1
ATOM 1368 C C . ARG A 1 187 ? -12.176 11.938 -0.410 1.00 96.88 187 ARG A C 1
ATOM 1370 O O . ARG A 1 187 ? -13.029 11.122 -0.078 1.00 96.88 187 ARG A O 1
ATOM 1377 N N . LYS A 1 188 ? -11.414 11.799 -1.500 1.00 97.00 188 LYS A N 1
ATOM 1378 C CA . LYS A 1 188 ? -11.532 10.662 -2.420 1.00 97.00 188 LYS A CA 1
ATOM 1379 C C . LYS A 1 188 ? -11.343 9.333 -1.687 1.00 97.00 188 LYS A C 1
ATOM 1381 O O . LYS A 1 188 ? -12.144 8.433 -1.895 1.00 97.00 188 LYS A O 1
ATOM 1386 N N . PHE A 1 189 ? -10.345 9.232 -0.806 1.00 96.25 189 PHE A N 1
ATOM 1387 C CA . PHE A 1 189 ? -10.106 8.038 0.009 1.00 96.25 189 PHE A CA 1
ATOM 1388 C C . PHE A 1 189 ? -11.319 7.661 0.872 1.00 96.25 189 PHE A C 1
ATOM 1390 O O . PHE A 1 189 ? -11.725 6.503 0.878 1.00 96.25 189 PHE A O 1
ATOM 1397 N N . CYS A 1 190 ? -11.935 8.629 1.557 1.00 96.69 190 CYS A N 1
ATOM 1398 C CA . CYS A 1 190 ? -13.130 8.376 2.370 1.00 96.69 190 CYS A CA 1
ATOM 1399 C C . CYS A 1 190 ? -14.343 8.017 1.500 1.00 96.69 190 CYS A C 1
ATOM 1401 O O . CYS A 1 190 ? -15.122 7.131 1.848 1.00 96.69 190 CYS A O 1
ATOM 1403 N N . ASP A 1 191 ? -14.496 8.682 0.352 1.00 97.75 191 ASP A N 1
ATOM 1404 C CA . ASP A 1 191 ? -15.636 8.474 -0.537 1.00 97.75 191 ASP A CA 1
ATOM 1405 C C . ASP A 1 191 ? -15.638 7.098 -1.205 1.00 97.75 191 ASP A C 1
ATOM 1407 O O . ASP A 1 191 ? -16.721 6.549 -1.424 1.00 97.75 191 ASP A O 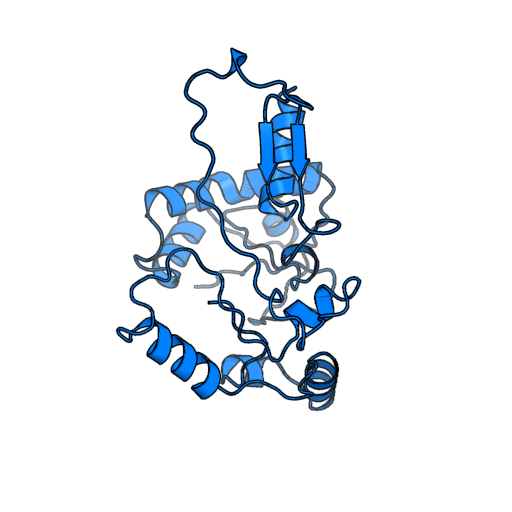1
ATOM 1411 N N . THR A 1 192 ? -14.464 6.533 -1.492 1.00 96.94 192 THR A N 1
ATOM 1412 C CA . THR A 1 192 ? -14.319 5.209 -2.117 1.00 96.94 192 THR A CA 1
ATOM 1413 C C . THR A 1 192 ? -13.985 4.095 -1.124 1.00 96.94 192 THR A C 1
ATOM 1415 O O . THR A 1 192 ? -13.928 2.937 -1.519 1.00 96.94 192 THR A O 1
ATOM 1418 N N . SER A 1 193 ? -13.811 4.390 0.172 1.00 96.50 193 SER A N 1
ATOM 1419 C CA . SER A 1 193 ? -13.354 3.405 1.169 1.00 96.50 193 SER A CA 1
ATOM 1420 C C . SER A 1 193 ? -14.215 2.137 1.220 1.00 96.50 193 SER A C 1
ATOM 1422 O O . SER A 1 193 ? -13.676 1.030 1.186 1.00 96.50 193 SER A O 1
ATOM 1424 N N . ALA A 1 194 ? -15.543 2.284 1.255 1.00 95.69 194 ALA A N 1
ATOM 1425 C CA . ALA A 1 194 ? -16.453 1.140 1.297 1.00 95.69 194 ALA A CA 1
ATOM 1426 C C . ALA A 1 194 ? -16.403 0.308 0.008 1.00 95.69 194 ALA A C 1
ATOM 1428 O O . ALA A 1 194 ? -16.286 -0.907 0.085 1.00 95.69 194 ALA A O 1
ATOM 1429 N N . GLU A 1 195 ? -16.414 0.956 -1.157 1.00 96.38 195 GLU A N 1
ATOM 1430 C CA . GLU A 1 195 ? 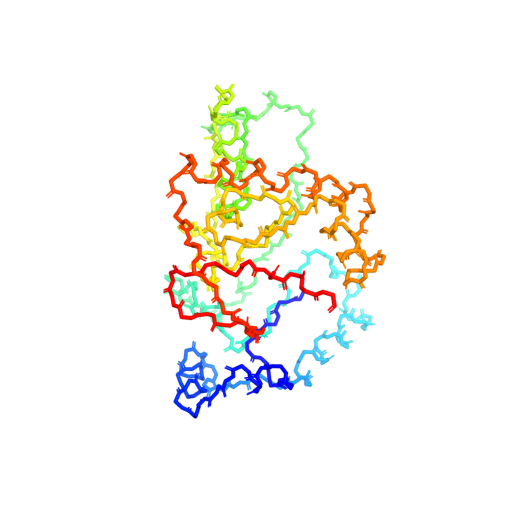-16.321 0.293 -2.465 1.00 96.38 195 GLU A CA 1
ATOM 1431 C C . GLU A 1 195 ? -14.998 -0.467 -2.624 1.00 96.38 195 GLU A C 1
ATOM 1433 O O . GLU A 1 195 ? -15.001 -1.646 -2.958 1.00 96.38 195 GLU A O 1
ATOM 1438 N N . ASN A 1 196 ? -13.875 0.158 -2.264 1.00 95.19 196 ASN A N 1
ATOM 1439 C CA . ASN A 1 196 ? -12.561 -0.487 -2.293 1.00 95.19 196 ASN A CA 1
ATOM 1440 C C . ASN A 1 196 ? -12.476 -1.685 -1.336 1.00 95.19 196 ASN A C 1
ATOM 1442 O O . ASN A 1 196 ? -11.739 -2.633 -1.592 1.00 95.19 196 ASN A O 1
ATOM 1446 N N . THR A 1 197 ? -13.204 -1.642 -0.215 1.00 94.56 197 THR A N 1
ATOM 1447 C CA . THR A 1 197 ? -13.262 -2.771 0.724 1.00 94.56 197 THR A CA 1
ATOM 1448 C C . THR A 1 197 ? -13.988 -3.956 0.095 1.00 94.56 197 THR A C 1
ATOM 1450 O O . THR A 1 197 ? -13.500 -5.079 0.195 1.00 94.56 197 THR A O 1
ATOM 1453 N N . GLU A 1 198 ? -15.106 -3.714 -0.595 1.00 95.25 198 GLU A N 1
ATOM 1454 C CA . GLU A 1 198 ? -15.816 -4.771 -1.326 1.00 95.25 198 GLU A CA 1
ATOM 1455 C C . GLU A 1 198 ? -14.964 -5.332 -2.466 1.00 95.25 198 GLU A C 1
ATOM 1457 O O . GLU A 1 198 ? -14.843 -6.547 -2.584 1.00 95.25 198 GLU A O 1
ATOM 1462 N N . TRP A 1 199 ? -14.281 -4.476 -3.229 1.00 95.38 199 TRP A N 1
ATOM 1463 C CA . TRP A 1 199 ? -13.381 -4.914 -4.301 1.00 95.38 199 TRP A CA 1
ATOM 1464 C C . TRP A 1 199 ? -12.279 -5.859 -3.790 1.00 95.38 199 TRP A C 1
ATOM 1466 O O . TRP A 1 199 ? -11.966 -6.870 -4.423 1.00 95.38 199 TRP A O 1
ATOM 1476 N N . LEU A 1 200 ? -11.716 -5.588 -2.605 1.00 93.38 200 LEU A N 1
ATOM 1477 C CA . LEU A 1 200 ? -10.755 -6.497 -1.970 1.00 93.38 200 LEU A CA 1
ATOM 1478 C C . LEU A 1 200 ? -11.393 -7.846 -1.606 1.00 93.38 200 LEU A C 1
ATOM 1480 O O . LEU A 1 200 ? -10.765 -8.885 -1.807 1.00 93.38 200 LEU A O 1
ATOM 1484 N N . ILE A 1 201 ? -12.625 -7.844 -1.089 1.00 93.31 201 ILE A N 1
ATOM 1485 C CA . ILE A 1 201 ? -13.374 -9.070 -0.767 1.00 93.31 201 ILE A CA 1
ATOM 1486 C C . ILE A 1 201 ? -13.646 -9.887 -2.035 1.00 93.31 201 ILE A C 1
ATOM 1488 O O . ILE A 1 201 ? -13.442 -11.103 -2.035 1.00 93.31 201 ILE A O 1
ATOM 1492 N N . GLU A 1 202 ? -14.047 -9.234 -3.125 1.00 94.31 202 GLU A N 1
ATOM 1493 C CA . GLU A 1 202 ? -14.274 -9.858 -4.436 1.00 94.31 202 GLU A CA 1
ATOM 1494 C C . GLU A 1 202 ? -12.992 -10.485 -5.003 1.00 94.31 202 GLU A C 1
ATOM 1496 O O . GLU A 1 202 ? -13.033 -11.575 -5.574 1.00 94.31 202 GLU A O 1
ATOM 1501 N N . ASN A 1 203 ? -11.838 -9.866 -4.738 1.00 91.69 203 ASN A N 1
ATOM 1502 C CA . ASN A 1 203 ? -10.508 -10.399 -5.049 1.00 91.69 203 ASN A CA 1
ATOM 1503 C C . ASN A 1 203 ? -10.013 -11.465 -4.043 1.00 91.69 203 ASN A C 1
ATOM 1505 O O . ASN A 1 203 ? -8.859 -11.896 -4.094 1.00 91.69 203 ASN A O 1
ATOM 1509 N N . GLY A 1 204 ? -10.872 -11.921 -3.127 1.00 90.50 204 GLY A N 1
ATOM 1510 C CA . GLY A 1 204 ? -10.608 -13.037 -2.219 1.00 90.50 204 GLY A CA 1
ATOM 1511 C C . GLY A 1 204 ? -9.976 -12.657 -0.879 1.00 90.50 204 GLY A C 1
ATOM 1512 O O . GLY A 1 204 ? -9.633 -13.551 -0.098 1.00 90.50 204 GLY A O 1
ATOM 1513 N N . VAL A 1 205 ? -9.831 -11.364 -0.569 1.00 90.38 205 VAL A N 1
ATOM 1514 C CA . VAL A 1 205 ? -9.363 -10.924 0.752 1.00 90.38 205 VAL A CA 1
ATOM 1515 C C . VAL A 1 205 ? -10.440 -11.208 1.794 1.00 90.38 205 VAL A C 1
ATOM 1517 O O . VAL A 1 205 ? -11.596 -10.815 1.666 1.00 90.38 205 VAL A O 1
ATOM 1520 N N . GLN A 1 206 ? -10.051 -11.884 2.871 1.00 88.50 206 GLN A N 1
ATOM 1521 C CA . GLN A 1 206 ? -10.964 -12.230 3.953 1.00 88.50 206 GLN A CA 1
ATOM 1522 C C . GLN A 1 206 ? -10.917 -11.176 5.057 1.00 88.50 206 GLN A C 1
ATOM 1524 O O . GLN A 1 206 ? -9.873 -10.940 5.664 1.00 88.50 206 GLN A O 1
ATOM 1529 N N . PHE A 1 207 ? -12.074 -10.589 5.351 1.00 85.88 207 PHE A N 1
ATOM 1530 C CA . PHE A 1 207 ? -12.275 -9.687 6.480 1.00 85.88 207 PHE A CA 1
ATOM 1531 C C . PHE A 1 207 ? -13.114 -10.374 7.565 1.00 85.88 207 PHE A C 1
ATOM 1533 O O . PHE A 1 207 ? -13.879 -11.297 7.291 1.00 85.88 207 PHE A O 1
ATOM 1540 N N . ASN A 1 208 ? -12.965 -9.927 8.813 1.00 81.38 208 ASN A N 1
ATOM 1541 C CA . ASN A 1 208 ? -13.734 -10.420 9.954 1.00 81.38 208 ASN A CA 1
ATOM 1542 C C . ASN A 1 208 ? -14.357 -9.237 10.700 1.00 81.38 208 ASN A C 1
ATOM 1544 O O . ASN A 1 208 ? -13.655 -8.276 11.003 1.00 81.38 208 ASN A O 1
ATOM 1548 N N . ALA A 1 209 ? -15.645 -9.335 11.032 1.00 84.19 209 ALA A N 1
ATOM 1549 C CA . ALA A 1 209 ? -16.386 -8.324 11.785 1.00 84.19 209 ALA A CA 1
ATOM 1550 C C . ALA A 1 209 ? -16.043 -8.271 13.288 1.00 84.19 209 ALA A C 1
ATOM 1552 O O . ALA A 1 209 ? -16.526 -7.403 14.015 1.00 84.19 209 ALA A O 1
ATOM 1553 N N . LYS A 1 210 ? -15.209 -9.187 13.795 1.00 79.19 210 LYS A N 1
ATOM 1554 C CA . LYS A 1 210 ? -14.664 -9.091 15.155 1.00 79.19 210 LYS A CA 1
ATOM 1555 C C . LYS A 1 210 ? -13.726 -7.893 15.250 1.00 79.19 210 LYS A C 1
ATOM 1557 O O . LYS A 1 210 ? -12.900 -7.679 14.377 1.00 79.19 210 LYS A O 1
ATOM 1562 N N . TYR A 1 211 ? -13.805 -7.149 16.344 1.00 71.69 211 TYR A N 1
ATOM 1563 C CA . TYR A 1 211 ? -12.926 -6.011 16.586 1.00 71.69 211 TYR A CA 1
ATOM 1564 C C . TYR A 1 211 ? -12.534 -5.933 18.065 1.00 71.69 211 TYR A C 1
ATOM 1566 O O . TYR A 1 211 ? -13.199 -6.498 18.937 1.00 71.69 211 TYR A O 1
ATOM 1574 N N . TYR A 1 212 ? -11.431 -5.241 18.351 1.00 66.00 212 TYR A N 1
ATOM 1575 C CA . TYR A 1 212 ? -11.022 -4.930 19.718 1.00 66.00 212 TYR A CA 1
ATOM 1576 C C . TYR A 1 212 ? -11.679 -3.624 20.161 1.00 66.00 212 TYR A C 1
ATOM 1578 O O . TYR A 1 212 ? -11.578 -2.612 19.473 1.00 66.00 212 TYR A O 1
ATOM 1586 N N . SER A 1 213 ? -12.306 -3.624 21.337 1.00 65.94 213 SER A N 1
ATOM 1587 C CA . SER A 1 213 ? -12.921 -2.420 21.916 1.00 65.94 213 SER A CA 1
ATOM 1588 C C . SER A 1 213 ? -11.899 -1.373 22.375 1.00 65.94 213 SER A C 1
ATOM 1590 O O . SER A 1 213 ? -12.263 -0.242 22.679 1.00 65.94 213 SER A O 1
ATOM 1592 N N . THR A 1 214 ? -10.622 -1.745 22.470 1.00 60.62 214 THR A N 1
ATOM 1593 C CA . THR A 1 214 ? -9.511 -0.865 22.837 1.00 60.62 214 THR A CA 1
ATOM 1594 C C . THR A 1 214 ? -8.517 -0.746 21.689 1.00 60.62 214 THR A C 1
ATOM 1596 O O . THR A 1 214 ? -8.232 -1.716 20.985 1.00 60.62 214 THR A O 1
ATOM 1599 N N . LYS A 1 215 ? -7.956 0.458 21.517 1.00 59.50 215 LYS A N 1
ATOM 1600 C CA . LYS A 1 215 ? -6.921 0.731 20.513 1.00 59.50 215 LYS A CA 1
ATOM 1601 C C . LYS A 1 215 ? -5.721 -0.190 20.746 1.00 59.50 215 LYS A C 1
ATOM 1603 O O . LYS A 1 215 ? -5.154 -0.202 21.836 1.00 59.50 215 LYS A O 1
ATOM 1608 N N . SER A 1 216 ? -5.318 -0.925 19.715 1.00 60.78 216 SER A N 1
ATOM 1609 C CA . SER A 1 216 ? -4.102 -1.735 19.721 1.00 60.78 216 SER A CA 1
ATOM 1610 C C . SER A 1 216 ? -3.443 -1.692 18.344 1.00 60.78 216 SER A C 1
ATOM 1612 O O . SER A 1 216 ? -4.113 -1.570 17.322 1.00 60.78 216 SER A O 1
ATOM 1614 N N . SER A 1 217 ? -2.111 -1.742 18.327 1.00 56.53 217 SER A N 1
ATOM 1615 C CA . SER A 1 217 ? -1.305 -1.711 17.099 1.00 56.53 217 SER A CA 1
ATOM 1616 C C . SER A 1 217 ? -0.961 -3.112 16.576 1.00 56.53 217 SER A C 1
ATOM 1618 O O . SER A 1 217 ? -0.405 -3.230 15.489 1.00 56.53 217 SER A O 1
ATOM 1620 N N . TYR A 1 218 ? -1.281 -4.165 17.339 1.00 58.50 218 TYR A N 1
ATOM 1621 C CA . TYR A 1 218 ? -0.947 -5.562 17.037 1.00 58.50 218 TYR A CA 1
ATOM 1622 C C . TYR A 1 218 ? -2.140 -6.453 17.416 1.00 58.50 218 TYR A C 1
ATOM 1624 O O . TYR A 1 218 ? -2.222 -6.922 18.553 1.00 58.50 218 TYR A O 1
ATOM 1632 N N . PRO A 1 219 ? -3.128 -6.628 16.520 1.00 58.53 219 PRO A N 1
ATOM 1633 C CA . PRO A 1 219 ? -4.231 -7.545 16.776 1.00 58.53 219 PRO A CA 1
ATOM 1634 C C . PRO A 1 219 ? -3.700 -8.983 16.722 1.00 58.53 219 PRO A C 1
ATOM 1636 O O . PRO A 1 219 ? -2.758 -9.277 15.985 1.00 58.53 219 PRO A O 1
ATOM 1639 N N . GLY A 1 220 ? -4.311 -9.907 17.465 1.00 54.84 220 GLY A N 1
ATOM 1640 C CA . GLY A 1 220 ? -4.106 -11.333 17.202 1.00 54.84 220 GLY A CA 1
ATOM 1641 C C . GLY A 1 220 ? -4.487 -11.661 15.751 1.00 54.84 220 GLY A C 1
ATOM 1642 O O . GLY A 1 220 ? -5.416 -11.064 15.210 1.00 54.84 220 GLY A O 1
ATOM 1643 N N . GLY A 1 221 ? -3.745 -12.569 15.107 1.00 46.41 221 GLY A N 1
ATOM 1644 C CA . GLY A 1 221 ? -3.857 -12.830 13.667 1.00 46.41 221 GLY A CA 1
ATOM 1645 C C . GLY A 1 221 ? -5.279 -13.153 13.182 1.00 46.41 221 GLY A C 1
ATOM 1646 O O . GLY A 1 221 ? -6.016 -13.886 13.841 1.00 46.41 221 GLY A O 1
ATOM 1647 N N . GLY A 1 222 ? -5.634 -12.627 12.002 1.00 45.06 222 GLY A N 1
ATOM 1648 C CA . GLY A 1 222 ? -6.891 -12.919 11.295 1.00 45.06 222 GLY A CA 1
ATOM 1649 C C . GLY A 1 222 ? -8.049 -11.945 11.548 1.00 45.06 222 GLY A C 1
ATOM 1650 O O . GLY A 1 222 ? -9.197 -12.289 11.269 1.00 45.06 222 GLY A O 1
ATOM 1651 N N . ILE A 1 223 ? -7.779 -10.759 12.104 1.00 45.38 223 ILE A N 1
ATOM 1652 C CA . ILE A 1 223 ? -8.806 -9.773 12.463 1.00 45.38 223 ILE A CA 1
ATOM 1653 C C . ILE A 1 223 ? -8.357 -8.375 12.024 1.00 45.38 223 ILE A C 1
ATOM 1655 O O . ILE A 1 223 ? -7.271 -7.926 12.391 1.00 45.38 223 ILE A O 1
ATOM 1659 N N . ILE A 1 224 ? -9.196 -7.688 11.246 1.00 46.69 224 ILE A N 1
ATOM 1660 C CA . ILE A 1 224 ? -8.935 -6.329 10.761 1.00 46.69 224 ILE A CA 1
ATOM 1661 C C . ILE A 1 224 ? -9.553 -5.326 11.732 1.00 46.69 224 ILE A C 1
ATOM 1663 O O . ILE A 1 224 ? -10.708 -5.453 12.131 1.00 46.69 224 ILE A O 1
ATOM 1667 N N . TYR A 1 225 ? -8.763 -4.326 12.129 1.00 48.66 225 TYR A N 1
ATOM 1668 C CA . TYR A 1 225 ? -9.262 -3.207 12.917 1.00 48.66 225 TYR A CA 1
ATOM 1669 C C . TYR A 1 225 ? -10.182 -2.347 12.067 1.00 48.66 225 TYR A C 1
ATOM 1671 O O . TYR A 1 225 ? -9.730 -1.593 11.210 1.00 48.66 225 TYR A O 1
ATOM 1679 N N . ILE A 1 226 ? -11.464 -2.380 12.395 1.00 45.94 226 ILE A N 1
ATOM 1680 C CA . ILE A 1 226 ? -12.324 -1.228 12.183 1.00 45.94 226 ILE A CA 1
ATOM 1681 C C . ILE A 1 226 ? -12.066 -0.315 13.376 1.00 45.94 226 ILE A C 1
ATOM 1683 O O . ILE A 1 226 ? -12.332 -0.697 14.518 1.00 45.94 226 ILE A O 1
ATOM 1687 N N . THR A 1 227 ? -11.525 0.881 13.153 1.00 42.00 227 THR A N 1
ATOM 1688 C CA . THR A 1 227 ? -11.581 1.910 14.192 1.00 42.00 227 THR A CA 1
ATOM 1689 C C . THR A 1 227 ? -13.052 2.233 14.417 1.00 42.00 227 THR A C 1
ATOM 1691 O O . THR A 1 227 ? -13.671 2.912 13.603 1.00 42.00 227 THR A O 1
ATOM 1694 N N . GLN A 1 228 ? -13.631 1.701 15.493 1.00 37.69 228 GLN A N 1
ATOM 1695 C CA . GLN A 1 228 ? -14.922 2.150 15.986 1.00 37.69 228 GLN A CA 1
ATOM 1696 C C . GLN A 1 228 ? -14.718 3.590 16.468 1.00 37.69 228 GLN A C 1
ATOM 1698 O O . GLN A 1 228 ? -14.106 3.825 17.509 1.00 37.69 228 GLN A O 1
ATOM 1703 N N . ILE A 1 229 ? -15.147 4.558 15.659 1.00 40.66 229 ILE A N 1
ATOM 1704 C CA . ILE A 1 229 ? -15.121 5.975 16.018 1.00 40.66 229 ILE A CA 1
ATOM 1705 C C . ILE A 1 229 ? -16.312 6.192 16.958 1.00 40.66 229 ILE A C 1
ATOM 1707 O O . ILE A 1 229 ? -17.430 6.426 16.508 1.00 40.66 229 ILE A O 1
ATOM 1711 N N . ILE A 1 230 ? -16.096 6.030 18.266 1.00 30.44 230 ILE A N 1
ATOM 1712 C CA . ILE A 1 230 ? -17.028 6.538 19.281 1.00 30.44 230 ILE A CA 1
ATOM 1713 C C . ILE A 1 230 ? -16.570 7.968 19.618 1.00 30.44 230 ILE A C 1
ATOM 1715 O O . ILE A 1 230 ? -15.366 8.148 19.823 1.00 30.44 230 ILE A O 1
ATOM 1719 N N . PRO A 1 231 ? -17.480 8.964 19.620 1.00 32.94 231 PRO A N 1
ATOM 1720 C CA . PRO A 1 231 ? -17.164 10.362 19.931 1.00 32.94 231 PRO A CA 1
ATOM 1721 C C . PRO A 1 231 ? -16.545 10.572 21.319 1.00 32.94 231 PRO A C 1
ATOM 1723 O O . PRO A 1 231 ? -16.819 9.759 22.234 1.00 32.94 231 PRO A O 1
#

Radius of gyration: 21.7 Å; chains: 1; bounding box: 58×35×60 Å

Sequence (231 aa):
MIPGAIETPSFSAAMMTDEMLESTKNTIPLKRIGKPIEVANAVMFLLSDLASYITGADLIIDGGKTADLNAETELKVNDEQWFSKIESPEIVSDVTSIEWDDEADLVVLGLGGAGVSAANEALDHGCSVIAIDKTSGGGATARSGGVFYAGGGTSIQKEAGVEDTKENMYNYLVQEVGNVVNQNTLRKFCDTSAENTEWLIENGVQFNAKYYSTKSSYPGGGIIYITQIIP